Protein AF-A0A3B4ALV2-F1 (afdb_monomer_lite)

Radius of gyration: 23.68 Å; chains: 1; bounding box: 59×62×66 Å

Structure (mmCIF, N/CA/C/O backbone):
data_AF-A0A3B4ALV2-F1
#
_entry.id   AF-A0A3B4ALV2-F1
#
loop_
_atom_site.group_PDB
_atom_site.id
_atom_site.type_symbol
_atom_site.label_atom_id
_atom_site.label_alt_id
_atom_site.label_comp_id
_atom_site.label_asym_id
_atom_site.label_entity_id
_atom_site.label_seq_id
_atom_site.pdbx_PDB_ins_code
_atom_site.Cartn_x
_atom_site.Cartn_y
_atom_site.Cartn_z
_atom_site.occupancy
_atom_site.B_iso_or_equiv
_atom_site.auth_seq_id
_atom_site.auth_comp_id
_atom_site.auth_asym_id
_atom_site.auth_atom_id
_atom_site.pdbx_PDB_model_num
ATOM 1 N N . MET A 1 1 ? 17.598 -20.527 -0.398 1.00 60.03 1 MET A N 1
ATOM 2 C CA . MET A 1 1 ? 16.319 -20.292 -1.104 1.00 60.03 1 MET A CA 1
ATOM 3 C C . MET A 1 1 ? 16.642 -19.578 -2.395 1.00 60.03 1 MET A C 1
ATOM 5 O O . MET A 1 1 ? 17.518 -18.726 -2.373 1.00 60.03 1 MET A O 1
ATOM 9 N N . THR A 1 2 ? 15.985 -19.946 -3.487 1.00 81.38 2 THR A N 1
ATOM 10 C CA . THR A 1 2 ? 16.189 -19.330 -4.802 1.00 81.38 2 THR A CA 1
ATOM 11 C C . THR A 1 2 ? 15.468 -17.985 -4.862 1.00 81.38 2 THR A C 1
ATOM 13 O O . THR A 1 2 ? 14.337 -17.891 -4.386 1.00 81.38 2 THR A O 1
ATOM 16 N N . THR A 1 3 ? 16.108 -16.965 -5.434 1.00 86.44 3 THR A N 1
ATOM 17 C CA . THR A 1 3 ? 15.453 -15.696 -5.777 1.00 86.44 3 THR A CA 1
ATOM 18 C C . THR A 1 3 ? 14.331 -15.952 -6.778 1.00 86.44 3 THR A C 1
ATOM 20 O O . THR A 1 3 ? 14.523 -16.681 -7.749 1.00 86.44 3 THR A O 1
ATOM 23 N N . ILE A 1 4 ? 13.155 -15.374 -6.539 1.00 89.12 4 ILE A N 1
ATOM 24 C CA . ILE A 1 4 ? 11.989 -15.512 -7.420 1.00 89.12 4 ILE A CA 1
ATOM 25 C C . ILE A 1 4 ? 11.658 -14.140 -7.993 1.00 89.12 4 ILE A C 1
ATOM 27 O O . ILE A 1 4 ? 11.471 -13.195 -7.231 1.00 89.12 4 ILE A O 1
ATOM 31 N N . LEU A 1 5 ? 11.541 -14.064 -9.317 1.00 87.25 5 LEU A N 1
ATOM 32 C CA . LEU A 1 5 ? 11.056 -12.900 -10.053 1.00 87.25 5 LEU A CA 1
ATOM 33 C C . LEU A 1 5 ? 9.665 -13.211 -10.618 1.00 87.25 5 LEU A C 1
ATOM 35 O O . LEU A 1 5 ? 9.468 -14.228 -11.281 1.00 87.25 5 LEU A O 1
ATOM 39 N N . GLY A 1 6 ? 8.706 -12.331 -10.356 1.00 86.88 6 GLY A N 1
ATOM 40 C CA . GLY A 1 6 ? 7.406 -12.313 -11.016 1.00 86.88 6 GLY A CA 1
ATOM 41 C C . GLY A 1 6 ? 7.229 -11.011 -11.782 1.00 86.88 6 GLY A C 1
ATOM 42 O O . GLY A 1 6 ? 7.590 -9.960 -11.268 1.00 86.88 6 GLY A O 1
ATOM 43 N N . ILE A 1 7 ? 6.657 -11.081 -12.983 1.00 86.25 7 ILE A N 1
ATOM 44 C CA . ILE A 1 7 ? 6.365 -9.915 -13.826 1.00 86.25 7 ILE A CA 1
ATOM 45 C C . ILE A 1 7 ? 4.869 -9.904 -14.144 1.00 86.25 7 ILE A C 1
ATOM 47 O O . ILE A 1 7 ? 4.287 -10.948 -14.458 1.00 86.25 7 ILE A O 1
ATOM 51 N N . SER A 1 8 ? 4.252 -8.731 -14.064 1.00 85.69 8 SER A N 1
ATOM 52 C CA . SER A 1 8 ? 2.851 -8.502 -14.399 1.00 85.69 8 SER A CA 1
ATOM 53 C C . SER A 1 8 ? 2.741 -7.290 -15.314 1.00 85.69 8 SER A C 1
ATOM 55 O O . SER A 1 8 ? 3.224 -6.215 -14.975 1.00 85.69 8 SER A O 1
ATOM 57 N N . MET A 1 9 ? 2.067 -7.447 -16.452 1.00 86.56 9 MET A N 1
ATOM 58 C CA . MET A 1 9 ? 1.628 -6.307 -17.260 1.00 86.56 9 MET A CA 1
ATOM 59 C C . MET A 1 9 ? 0.177 -6.004 -16.903 1.00 86.56 9 MET A C 1
ATOM 61 O O . MET A 1 9 ? -0.673 -6.899 -16.982 1.00 86.56 9 MET A O 1
ATOM 65 N N . ILE A 1 10 ? -0.102 -4.764 -16.510 1.00 87.00 10 ILE A N 1
ATOM 66 C CA . ILE A 1 10 ? -1.405 -4.349 -15.988 1.00 87.00 10 ILE A CA 1
ATOM 67 C C . ILE A 1 10 ? -1.977 -3.232 -16.862 1.00 87.00 10 ILE A C 1
ATOM 69 O O . ILE A 1 10 ? -1.258 -2.372 -17.373 1.00 87.00 10 ILE A O 1
ATOM 73 N N . SER A 1 11 ? -3.291 -3.287 -17.070 1.00 87.31 11 SER A N 1
ATOM 74 C CA . SER A 1 11 ? -4.059 -2.322 -17.852 1.00 87.31 11 SER A CA 1
ATOM 75 C C . SER A 1 11 ? -5.506 -2.239 -17.356 1.00 87.31 11 SER A C 1
ATOM 77 O O . SER A 1 11 ? -5.962 -3.054 -16.543 1.00 87.31 11 SER A O 1
ATOM 79 N N . ALA A 1 12 ? -6.268 -1.299 -17.913 1.00 84.19 12 ALA A N 1
ATOM 80 C CA . ALA A 1 12 ? -7.716 -1.251 -17.729 1.00 84.19 12 ALA A CA 1
ATOM 81 C C . ALA A 1 12 ? -8.457 -2.428 -18.396 1.00 84.19 12 ALA A C 1
ATOM 83 O O . ALA A 1 12 ? -9.629 -2.623 -18.133 1.00 84.19 12 ALA A O 1
ATOM 84 N N . GLU A 1 13 ? -7.830 -3.233 -19.249 1.00 84.81 13 GLU A N 1
ATOM 85 C CA . GLU A 1 13 ? -8.494 -4.385 -19.888 1.00 84.81 13 GLU A CA 1
ATOM 86 C C . GLU A 1 13 ? -8.270 -5.691 -19.113 1.00 84.81 13 GLU A C 1
ATOM 88 O O . GLU A 1 13 ? -8.885 -6.716 -19.404 1.00 84.81 13 GLU A O 1
ATOM 93 N N . GLY A 1 14 ? -7.391 -5.657 -18.111 1.00 82.75 14 GLY A N 1
ATOM 94 C CA . GLY A 1 14 ? -7.009 -6.807 -17.305 1.00 82.75 14 GLY A CA 1
ATOM 95 C C . GLY A 1 14 ? -5.523 -6.799 -16.966 1.00 82.75 14 GLY A C 1
ATOM 96 O O . GLY A 1 14 ? -4.807 -5.818 -17.193 1.00 82.75 14 GLY A O 1
ATOM 97 N N . TYR A 1 15 ? -5.053 -7.931 -16.451 1.00 80.69 15 TYR A N 1
ATOM 98 C CA . TYR A 1 15 ? -3.641 -8.184 -16.178 1.00 80.69 15 TYR A CA 1
ATOM 99 C C . TYR A 1 15 ? -3.181 -9.477 -16.868 1.00 80.69 15 TYR A C 1
ATOM 101 O O . TYR A 1 15 ? -3.971 -10.404 -17.066 1.00 80.69 15 TYR A O 1
ATOM 109 N N . LYS A 1 16 ? -1.896 -9.558 -17.227 1.00 76.12 16 LYS A N 1
ATOM 110 C CA . LYS A 1 16 ? -1.243 -10.787 -17.717 1.00 76.12 16 LYS A CA 1
ATOM 111 C C . LYS A 1 16 ? -0.119 -11.174 -16.751 1.00 76.12 16 LYS A C 1
ATOM 113 O O . LYS A 1 16 ? 0.727 -10.339 -16.443 1.00 76.12 16 LYS A O 1
ATOM 118 N N . SER A 1 17 ? -0.136 -12.417 -16.247 1.00 69.31 17 SER A N 1
ATOM 119 C CA . SER A 1 17 ? 0.627 -12.840 -15.055 1.00 69.31 17 SER A CA 1
ATOM 120 C C . SER A 1 17 ? 1.815 -13.798 -15.281 1.00 69.31 17 SER A C 1
ATOM 122 O O . SER A 1 17 ? 1.680 -14.834 -15.930 1.00 69.31 17 SER A O 1
ATOM 124 N N . ARG A 1 18 ? 2.921 -13.457 -14.599 1.00 62.34 18 ARG A N 1
ATOM 125 C CA . ARG A 1 18 ? 3.894 -14.186 -13.741 1.00 62.34 18 ARG A CA 1
ATOM 126 C C . ARG A 1 18 ? 4.878 -15.268 -14.196 1.00 62.34 18 ARG A C 1
ATOM 128 O O . ARG A 1 18 ? 5.861 -15.391 -13.471 1.00 62.34 18 ARG A O 1
ATOM 135 N N . HIS A 1 19 ? 4.755 -15.996 -15.307 1.00 53.41 19 HIS A N 1
ATOM 136 C CA . HIS A 1 19 ? 5.773 -17.042 -15.607 1.00 53.41 19 HIS A CA 1
ATOM 137 C C . HIS A 1 19 ? 6.300 -17.109 -17.041 1.00 53.41 19 HIS A C 1
ATOM 139 O O . HIS A 1 19 ? 7.226 -17.867 -17.311 1.00 53.41 19 HIS A O 1
ATOM 145 N N . SER A 1 20 ? 5.762 -16.304 -17.948 1.00 54.09 20 SER A N 1
ATOM 146 C CA . SER A 1 20 ? 6.220 -16.273 -19.334 1.00 54.09 20 SER A CA 1
ATOM 147 C C . SER A 1 20 ? 5.908 -14.907 -19.925 1.00 54.09 20 SER A C 1
ATOM 149 O O . SER A 1 20 ? 4.845 -14.691 -20.518 1.00 54.09 20 SER A O 1
ATOM 151 N N . GLN A 1 21 ? 6.826 -13.962 -19.739 1.00 64.25 21 GLN A N 1
ATOM 152 C CA . GLN A 1 21 ? 6.980 -12.978 -20.798 1.00 64.25 21 GLN A CA 1
ATOM 153 C C . GLN A 1 21 ? 7.534 -13.722 -22.025 1.00 64.25 21 GLN A C 1
ATOM 155 O O . GLN A 1 21 ? 8.310 -14.667 -21.845 1.00 64.25 21 GLN A O 1
ATOM 160 N N . PRO A 1 22 ? 7.119 -13.365 -23.250 1.00 69.31 22 PRO A N 1
ATOM 161 C CA . PRO A 1 22 ? 7.862 -13.751 -24.439 1.00 69.31 22 PRO A CA 1
ATOM 162 C C . PRO A 1 22 ? 9.337 -13.396 -24.255 1.00 69.31 22 PRO A C 1
ATOM 164 O O . PRO A 1 22 ? 9.671 -12.522 -23.457 1.00 69.31 22 PRO A O 1
ATOM 167 N N . GLU A 1 23 ? 10.213 -14.049 -25.003 1.00 70.44 23 GLU A N 1
ATOM 168 C CA . GLU A 1 23 ? 11.659 -13.836 -24.900 1.00 70.44 23 GLU A CA 1
ATOM 169 C C . GLU A 1 23 ? 12.051 -12.349 -25.033 1.00 70.44 23 GLU A C 1
ATOM 171 O O . GLU A 1 23 ? 12.892 -11.870 -24.283 1.00 70.44 23 GLU A O 1
ATOM 176 N N . CYS A 1 24 ? 11.331 -11.595 -25.875 1.00 72.56 24 CYS A N 1
ATOM 177 C CA . CYS A 1 24 ? 11.499 -10.149 -26.080 1.00 72.56 24 CYS A CA 1
ATOM 178 C C . CYS A 1 24 ? 10.473 -9.277 -25.321 1.00 72.56 24 CYS A C 1
ATOM 180 O O . CYS A 1 24 ? 10.315 -8.094 -25.612 1.00 72.56 24 CYS A O 1
ATOM 182 N N . GLY A 1 25 ? 9.737 -9.848 -24.365 1.00 77.56 25 GLY A N 1
ATOM 183 C CA . GLY A 1 25 ? 8.752 -9.126 -23.559 1.00 77.56 25 GLY A CA 1
ATOM 184 C C . GLY A 1 25 ? 7.452 -8.767 -24.291 1.00 77.56 25 GLY A C 1
ATOM 185 O O . GLY A 1 25 ? 7.055 -9.400 -25.268 1.00 77.56 25 GLY A O 1
ATOM 186 N N . TYR A 1 26 ? 6.746 -7.767 -23.759 1.00 76.62 26 TYR A N 1
ATOM 187 C CA . TYR A 1 26 ? 5.556 -7.164 -24.364 1.00 76.62 26 TYR A CA 1
ATOM 188 C C . TYR A 1 26 ? 5.823 -5.685 -24.643 1.00 76.62 26 TYR A C 1
ATOM 190 O O . TYR A 1 26 ? 6.511 -5.027 -23.862 1.00 76.62 26 TYR A O 1
ATOM 198 N N . ALA A 1 27 ? 5.212 -5.146 -25.699 1.00 78.50 27 ALA A N 1
ATOM 199 C CA . ALA A 1 27 ? 5.231 -3.712 -25.956 1.00 78.50 27 ALA A CA 1
ATOM 200 C C . ALA A 1 27 ? 4.591 -2.942 -24.784 1.00 78.50 27 ALA A C 1
ATOM 202 O O . ALA A 1 27 ? 3.456 -3.220 -24.374 1.00 78.50 27 ALA A O 1
ATOM 203 N N . VAL A 1 28 ? 5.331 -1.970 -24.244 1.00 73.94 28 VAL A N 1
ATOM 204 C CA . VAL A 1 28 ? 4.854 -1.082 -23.179 1.00 73.94 28 VAL A CA 1
ATOM 205 C C . VAL A 1 28 ? 4.160 0.118 -23.821 1.00 73.94 28 VAL A C 1
ATOM 207 O O . VAL A 1 28 ? 4.795 1.087 -24.227 1.00 73.94 28 VAL A O 1
ATOM 210 N N . GLU A 1 29 ? 2.837 0.035 -23.929 1.00 79.00 29 GLU A N 1
ATOM 211 C CA . GLU A 1 29 ? 1.985 1.128 -24.405 1.00 79.00 29 GLU A CA 1
ATOM 212 C C . GLU A 1 29 ? 1.728 2.165 -23.290 1.00 79.00 29 GLU A C 1
ATOM 214 O O . GLU A 1 29 ? 1.704 1.794 -22.116 1.00 79.00 29 GLU A O 1
ATOM 219 N N . PRO A 1 30 ? 1.436 3.443 -23.611 1.00 77.31 30 PRO A N 1
ATOM 220 C CA . PRO A 1 30 ? 1.182 4.485 -22.603 1.00 77.31 30 PRO A CA 1
ATOM 221 C C . PRO A 1 30 ? 0.037 4.190 -21.620 1.00 77.31 30 PRO A C 1
ATOM 223 O O . PRO A 1 30 ? -0.014 4.770 -20.539 1.00 77.31 30 PRO A O 1
ATOM 226 N N . SER A 1 31 ? -0.905 3.324 -21.999 1.00 75.75 31 SER A N 1
ATOM 227 C CA . SER A 1 31 ? -2.053 2.902 -21.185 1.00 75.75 31 SER A CA 1
ATOM 228 C C . SER A 1 31 ? -1.753 1.707 -20.268 1.00 75.75 31 SER A C 1
ATOM 230 O O . SER A 1 31 ? -2.647 1.240 -19.557 1.00 75.75 31 SER A O 1
ATOM 232 N N . ARG A 1 32 ? -0.522 1.184 -20.300 1.00 80.25 32 ARG A N 1
ATOM 233 C CA . ARG A 1 32 ? -0.092 -0.011 -19.573 1.00 80.25 32 ARG A CA 1
ATOM 234 C C . ARG A 1 32 ? 1.130 0.295 -18.722 1.00 80.25 32 ARG A C 1
ATOM 236 O O . ARG A 1 32 ? 1.935 1.162 -19.046 1.00 80.25 32 ARG A O 1
ATOM 243 N N . TRP A 1 33 ? 1.303 -0.470 -17.654 1.00 85.25 33 TRP A N 1
ATOM 244 C CA . TRP A 1 33 ? 2.558 -0.487 -16.911 1.00 85.25 33 TRP A CA 1
ATOM 245 C C . TRP A 1 33 ? 2.961 -1.919 -16.574 1.00 85.25 33 TRP A C 1
ATOM 247 O O . TRP A 1 33 ? 2.152 -2.852 -16.631 1.00 85.25 33 TRP A O 1
ATOM 257 N N . THR A 1 34 ? 4.245 -2.080 -16.270 1.00 86.38 34 THR A N 1
ATOM 258 C CA . THR A 1 34 ? 4.836 -3.361 -15.892 1.00 86.38 34 THR A CA 1
ATOM 259 C C . THR A 1 34 ? 5.262 -3.293 -14.436 1.00 86.38 34 THR A C 1
ATOM 261 O O . THR A 1 34 ? 6.022 -2.406 -14.058 1.00 86.38 34 THR A O 1
ATOM 264 N N . GLU A 1 35 ? 4.798 -4.246 -13.636 1.00 88.00 35 GLU A N 1
ATOM 265 C CA . GLU A 1 35 ? 5.233 -4.446 -12.256 1.00 88.00 35 GLU A CA 1
ATOM 266 C C . GLU A 1 35 ? 6.095 -5.701 -12.168 1.00 88.00 35 GLU A C 1
ATOM 268 O O . GLU A 1 35 ? 5.758 -6.748 -12.728 1.00 88.00 35 GLU A O 1
ATOM 273 N N . TYR A 1 36 ? 7.204 -5.605 -11.440 1.00 88.00 36 TYR A N 1
ATOM 274 C CA . TYR A 1 36 ? 8.065 -6.734 -11.115 1.00 88.00 36 TYR A CA 1
ATOM 275 C C . TYR A 1 36 ? 8.165 -6.893 -9.603 1.00 88.00 36 TYR A C 1
ATOM 277 O O . TYR A 1 36 ? 8.355 -5.938 -8.856 1.00 88.00 36 TYR A O 1
ATOM 285 N N . SER A 1 37 ? 8.049 -8.137 -9.156 1.00 89.88 37 SER A N 1
ATOM 286 C CA . SER A 1 37 ? 8.131 -8.521 -7.755 1.00 89.88 37 SER A CA 1
ATOM 287 C C . SER A 1 37 ? 9.285 -9.495 -7.587 1.00 89.88 37 SER A C 1
ATOM 289 O O . SER A 1 37 ? 9.310 -10.549 -8.228 1.00 89.88 37 SER A O 1
ATOM 291 N N . ILE A 1 38 ? 10.249 -9.130 -6.745 1.00 91.38 38 ILE A N 1
ATOM 292 C CA . ILE A 1 38 ? 11.435 -9.936 -6.470 1.00 91.38 38 ILE A CA 1
ATOM 293 C C . ILE A 1 38 ? 11.404 -10.356 -5.006 1.00 91.38 38 ILE A C 1
ATOM 295 O O . ILE A 1 38 ? 11.409 -9.521 -4.103 1.00 91.38 38 ILE A O 1
ATOM 299 N N . HIS A 1 39 ? 11.409 -11.665 -4.769 1.00 91.19 39 HIS A N 1
ATOM 300 C CA . HIS A 1 39 ? 11.586 -12.240 -3.441 1.00 91.19 39 HIS A CA 1
ATOM 301 C C . HIS A 1 39 ? 12.989 -12.828 -3.349 1.00 91.19 39 HIS A C 1
ATOM 303 O O . HIS A 1 39 ? 13.307 -13.794 -4.042 1.00 91.19 39 HIS A O 1
ATOM 309 N N . THR A 1 40 ? 13.825 -12.252 -2.489 1.00 90.75 40 THR A N 1
ATOM 310 C CA . THR A 1 40 ? 15.208 -12.689 -2.270 1.00 90.75 40 THR A CA 1
ATOM 311 C C . THR A 1 40 ? 15.544 -12.688 -0.780 1.00 90.75 40 THR A C 1
ATOM 313 O O . THR A 1 40 ? 15.019 -11.880 -0.015 1.00 90.75 40 THR A O 1
ATOM 316 N N . MET A 1 41 ? 16.417 -13.612 -0.376 1.00 89.75 41 MET A N 1
ATOM 317 C CA . MET A 1 41 ? 17.044 -13.623 0.954 1.00 89.75 41 MET A CA 1
ATOM 318 C C . MET A 1 41 ? 18.393 -12.893 0.966 1.00 89.75 41 MET A C 1
ATOM 320 O O . MET A 1 41 ? 18.957 -12.693 2.036 1.00 89.75 41 MET A O 1
ATOM 324 N N . ASP A 1 42 ? 18.891 -12.512 -0.210 1.00 88.94 42 ASP A N 1
ATOM 325 C CA . ASP A 1 42 ? 20.143 -11.792 -0.423 1.00 88.94 42 ASP A CA 1
ATOM 326 C C . ASP A 1 42 ? 19.847 -10.527 -1.251 1.00 88.94 42 ASP A C 1
ATOM 328 O O . ASP A 1 42 ? 20.047 -10.508 -2.468 1.00 88.94 42 ASP A O 1
ATOM 332 N N . PRO A 1 43 ? 19.217 -9.504 -0.640 1.00 87.06 43 PRO A N 1
ATOM 333 C CA . PRO A 1 43 ? 18.877 -8.269 -1.342 1.00 87.06 43 PRO A CA 1
ATOM 334 C C . PRO A 1 43 ? 20.116 -7.448 -1.711 1.00 87.06 43 PRO A C 1
ATOM 336 O O . PRO A 1 43 ? 20.051 -6.659 -2.648 1.00 87.06 43 PRO A O 1
ATOM 339 N N . ASP A 1 44 ? 21.237 -7.641 -1.012 1.00 85.31 44 ASP A N 1
ATOM 340 C CA . ASP A 1 44 ? 22.475 -6.887 -1.223 1.00 85.31 44 ASP A CA 1
ATOM 341 C C . ASP A 1 44 ? 23.193 -7.314 -2.511 1.00 85.31 44 ASP A C 1
ATOM 343 O O . ASP A 1 44 ? 23.914 -6.520 -3.105 1.00 85.31 44 ASP A O 1
ATOM 347 N N . ASN A 1 45 ? 22.920 -8.524 -3.002 1.00 87.00 45 ASN A N 1
ATOM 348 C CA . ASN A 1 45 ? 23.487 -9.088 -4.225 1.00 87.00 45 ASN A CA 1
ATOM 349 C C . ASN A 1 45 ? 22.443 -9.221 -5.351 1.00 87.00 45 ASN A C 1
ATOM 351 O O . ASN A 1 45 ? 22.383 -10.231 -6.055 1.00 87.00 45 ASN A O 1
ATOM 355 N N . LEU A 1 46 ? 21.554 -8.233 -5.482 1.00 89.94 46 LEU A N 1
ATOM 356 C CA . LEU A 1 46 ? 20.519 -8.224 -6.512 1.00 89.94 46 LEU A CA 1
ATOM 357 C C . LEU A 1 46 ? 20.889 -7.261 -7.646 1.00 89.94 46 LEU A C 1
ATOM 359 O O . LEU A 1 46 ? 21.076 -6.063 -7.433 1.00 89.94 46 LEU A O 1
ATOM 363 N N . GLU A 1 47 ? 20.905 -7.798 -8.861 1.00 91.56 47 GLU A N 1
ATOM 364 C CA . GLU A 1 47 ? 20.972 -7.050 -10.111 1.00 91.56 47 GLU A CA 1
ATOM 365 C C . GLU A 1 47 ? 19.695 -7.314 -10.917 1.00 91.56 47 GLU A C 1
ATOM 367 O O . GLU A 1 47 ? 19.277 -8.463 -11.076 1.00 91.56 47 GLU A O 1
ATOM 372 N N . LEU A 1 48 ? 19.070 -6.247 -11.414 1.00 90.81 48 LEU A N 1
ATOM 373 C CA . LEU A 1 48 ? 17.954 -6.318 -12.348 1.00 90.81 48 LEU A CA 1
ATOM 374 C C . LEU A 1 48 ? 18.354 -5.661 -13.668 1.00 90.81 48 LEU A C 1
ATOM 376 O O . LEU A 1 48 ? 18.651 -4.467 -13.727 1.00 90.81 48 LEU A O 1
ATOM 380 N N . THR A 1 49 ? 18.325 -6.452 -14.732 1.00 91.50 49 THR A N 1
ATOM 381 C CA . THR A 1 49 ? 18.659 -6.020 -16.087 1.00 91.50 49 THR A CA 1
ATOM 382 C C . THR A 1 49 ? 17.378 -5.776 -16.879 1.00 91.50 49 THR A C 1
ATOM 384 O O . THR A 1 49 ? 16.489 -6.625 -16.918 1.00 91.50 49 THR A O 1
ATOM 387 N N . PHE A 1 50 ? 17.285 -4.611 -17.511 1.00 91.56 50 PHE A N 1
ATOM 388 C CA . PHE A 1 50 ? 16.224 -4.249 -18.441 1.00 91.56 50 PHE A CA 1
ATOM 389 C C . PHE A 1 50 ? 16.797 -4.246 -19.851 1.00 91.56 50 PHE A C 1
ATOM 391 O O . PHE A 1 50 ? 17.628 -3.395 -20.173 1.00 91.56 50 PHE A O 1
ATOM 398 N N . GLU A 1 51 ? 16.343 -5.176 -20.678 1.00 89.88 51 GLU A N 1
ATOM 399 C CA . GLU A 1 51 ? 16.710 -5.261 -22.089 1.00 89.88 51 GLU A CA 1
ATOM 400 C C . GLU A 1 51 ? 15.616 -4.610 -22.940 1.00 89.88 51 GLU A C 1
ATOM 402 O O . GLU A 1 51 ? 14.423 -4.818 -22.710 1.00 89.88 51 GLU A O 1
ATOM 407 N N . PHE A 1 52 ? 16.025 -3.787 -23.904 1.00 88.38 52 PHE A N 1
ATOM 408 C CA . PHE A 1 52 ? 15.122 -3.033 -24.768 1.00 88.38 52 PHE A CA 1
ATOM 409 C C . PHE A 1 52 ? 15.215 -3.550 -26.198 1.00 88.38 52 PHE A C 1
ATOM 411 O O . PHE A 1 52 ? 16.315 -3.695 -26.738 1.00 88.38 52 PHE A O 1
ATOM 418 N N . PHE A 1 53 ? 14.053 -3.769 -26.808 1.00 85.50 53 PHE A N 1
ATOM 419 C CA . PHE A 1 53 ? 13.902 -4.288 -28.163 1.00 85.50 53 PHE A CA 1
ATOM 420 C C . PHE A 1 53 ? 13.057 -3.324 -29.009 1.00 85.50 53 PHE A C 1
ATOM 422 O O . PHE A 1 53 ? 12.161 -2.659 -28.483 1.00 85.50 53 PHE A O 1
ATOM 429 N N . GLU A 1 54 ? 13.342 -3.237 -30.306 1.00 80.12 54 GLU A N 1
ATOM 430 C CA . GLU A 1 54 ? 12.476 -2.589 -31.292 1.00 80.12 54 GLU A CA 1
ATOM 431 C C . GLU A 1 54 ? 11.205 -3.419 -31.527 1.00 80.12 54 GLU A C 1
ATOM 433 O O . GLU A 1 54 ? 11.231 -4.647 -31.501 1.00 80.12 54 GLU A O 1
ATOM 438 N N . GLU A 1 55 ? 10.075 -2.738 -31.735 1.00 68.81 55 GLU A N 1
ATOM 439 C CA . GLU A 1 55 ? 8.760 -3.372 -31.908 1.00 68.81 55 GLU A CA 1
ATOM 440 C C . GLU A 1 55 ? 8.657 -4.162 -33.225 1.00 68.81 55 GLU A C 1
ATOM 442 O O . GLU A 1 55 ? 8.003 -5.206 -33.273 1.00 68.81 55 GLU A O 1
ATOM 447 N N . ASP A 1 56 ? 9.344 -3.706 -34.278 1.00 68.38 56 ASP A N 1
ATOM 448 C CA . ASP A 1 56 ? 9.458 -4.433 -35.543 1.00 68.38 56 ASP A CA 1
ATOM 449 C C . ASP A 1 56 ? 10.572 -5.487 -35.454 1.00 68.38 56 ASP A C 1
ATOM 451 O O . ASP A 1 56 ? 11.691 -5.316 -35.932 1.00 68.38 56 ASP A O 1
ATOM 455 N N . LEU A 1 57 ? 10.249 -6.609 -34.807 1.00 64.06 57 LEU A N 1
ATOM 456 C CA . LEU A 1 57 ? 11.130 -7.777 -34.669 1.00 64.06 57 LEU A CA 1
ATOM 457 C C . LEU A 1 57 ? 11.363 -8.521 -36.006 1.00 64.06 57 LEU A C 1
ATOM 459 O O . LEU A 1 57 ? 11.958 -9.601 -36.009 1.00 64.06 57 LEU A O 1
ATOM 463 N N . GLY A 1 58 ? 10.852 -7.997 -37.130 1.00 56.34 58 GLY A N 1
ATOM 464 C CA . GLY A 1 58 ? 10.921 -8.613 -38.455 1.00 56.34 58 GLY A CA 1
ATOM 465 C C . GLY A 1 58 ? 12.333 -8.697 -39.036 1.00 56.34 58 GLY A C 1
ATOM 466 O O . GLY A 1 58 ? 12.597 -9.586 -39.847 1.00 56.34 58 GLY A O 1
ATOM 467 N N . GLU A 1 59 ? 13.260 -7.845 -38.585 1.00 54.41 59 GLU A N 1
ATOM 468 C CA . GLU A 1 59 ? 14.664 -7.877 -38.996 1.00 54.41 59 GLU A CA 1
ATOM 469 C C . GLU A 1 59 ? 15.624 -7.861 -37.797 1.00 54.41 59 GLU A C 1
ATOM 471 O O . GLU A 1 59 ? 15.378 -7.265 -36.748 1.00 54.41 59 GLU A O 1
ATOM 476 N N . HIS A 1 60 ? 16.760 -8.548 -37.943 1.00 54.00 60 HIS A N 1
ATOM 477 C CA . HIS A 1 60 ? 17.839 -8.424 -36.968 1.00 54.00 60 HIS A CA 1
ATOM 478 C C . HIS A 1 60 ? 18.493 -7.060 -37.180 1.00 54.00 60 HIS A C 1
ATOM 480 O O . HIS A 1 60 ? 19.026 -6.805 -38.260 1.00 54.00 60 HIS A O 1
ATOM 486 N N . VAL A 1 61 ? 18.496 -6.211 -36.148 1.00 56.31 61 VAL A N 1
ATOM 487 C CA . VAL A 1 61 ? 19.129 -4.880 -36.196 1.00 56.31 61 VAL A CA 1
ATOM 488 C C . VAL A 1 61 ? 20.611 -5.009 -36.576 1.00 56.31 61 VAL A C 1
ATOM 490 O O . VAL A 1 61 ? 21.156 -4.145 -37.262 1.00 56.31 61 VAL A O 1
ATOM 493 N N . VAL A 1 62 ? 21.265 -6.118 -36.192 1.00 56.03 62 VAL A N 1
ATOM 494 C CA . VAL A 1 62 ? 22.601 -6.506 -36.670 1.00 56.03 62 VAL A CA 1
ATOM 495 C C . VAL A 1 62 ? 22.701 -8.029 -36.851 1.00 56.03 62 VAL A C 1
ATOM 497 O O . VAL A 1 62 ? 22.192 -8.811 -36.050 1.00 56.03 62 VAL A O 1
ATOM 500 N N . GLN A 1 63 ? 23.420 -8.475 -37.885 1.00 53.16 63 GLN A N 1
ATOM 501 C CA . GLN A 1 63 ? 23.685 -9.892 -38.157 1.00 53.16 63 GLN A CA 1
ATOM 502 C C . GLN A 1 63 ? 24.498 -10.532 -37.006 1.00 53.16 63 GLN A C 1
ATOM 504 O O . GLN A 1 63 ? 25.639 -10.140 -36.766 1.00 53.16 63 GLN A O 1
ATOM 509 N N . GLY A 1 64 ? 23.917 -11.511 -36.297 1.00 60.09 64 GLY A N 1
ATOM 510 C CA . GLY A 1 64 ? 24.550 -12.210 -35.164 1.00 60.09 64 GLY A CA 1
ATOM 511 C C . GLY A 1 64 ? 23.897 -11.996 -33.792 1.00 60.09 64 GLY A C 1
ATOM 512 O O . GLY A 1 64 ? 24.434 -12.478 -32.797 1.00 60.09 64 GLY A O 1
ATOM 513 N N . ASP A 1 65 ? 22.764 -11.293 -33.719 1.00 59.75 65 ASP A N 1
ATOM 514 C CA . ASP A 1 65 ? 21.964 -11.246 -32.492 1.00 59.75 65 ASP A CA 1
ATOM 515 C C . ASP A 1 65 ? 21.364 -12.602 -32.120 1.00 59.75 65 ASP A C 1
ATOM 517 O O . ASP A 1 65 ? 20.931 -13.354 -32.991 1.00 59.75 65 ASP A O 1
ATOM 521 N N . MET A 1 66 ? 21.309 -12.890 -30.813 1.00 63.66 66 MET A N 1
ATOM 522 C CA . MET A 1 66 ? 20.517 -14.016 -30.303 1.00 63.66 66 MET A CA 1
ATOM 523 C C . MET A 1 66 ? 19.015 -13.763 -30.493 1.00 63.66 66 MET A C 1
ATOM 525 O O . MET A 1 66 ? 18.268 -14.709 -30.728 1.00 63.66 66 MET A O 1
ATOM 529 N N . HIS A 1 67 ? 18.595 -12.491 -30.431 1.00 65.94 67 HIS A N 1
ATOM 530 C CA . HIS A 1 67 ? 17.205 -12.050 -30.543 1.00 65.94 67 HIS A CA 1
ATOM 531 C C . HIS A 1 67 ? 17.090 -10.855 -31.497 1.00 65.94 67 HIS A C 1
ATOM 533 O O . HIS A 1 67 ? 17.843 -9.889 -31.342 1.00 65.94 67 HIS A O 1
ATOM 539 N N . PRO A 1 68 ? 16.158 -10.869 -32.464 1.00 68.06 68 PRO A N 1
ATOM 540 C CA . PRO A 1 68 ? 15.943 -9.728 -33.349 1.00 68.06 68 PRO A CA 1
ATOM 541 C C . PRO A 1 68 ? 15.527 -8.483 -32.547 1.00 68.06 68 PRO A C 1
ATOM 543 O O . PRO A 1 68 ? 14.931 -8.589 -31.477 1.00 68.06 68 PRO A O 1
ATOM 546 N N . GLY A 1 69 ? 15.855 -7.292 -33.051 1.00 77.94 69 GLY A N 1
ATOM 547 C CA . GLY A 1 69 ? 15.403 -6.035 -32.446 1.00 77.94 69 GLY A CA 1
ATOM 548 C C . GLY A 1 69 ? 16.182 -5.516 -31.229 1.00 77.94 69 GLY A C 1
ATOM 549 O O . GLY A 1 69 ? 15.839 -4.440 -30.757 1.00 77.94 69 GLY A O 1
ATOM 550 N N . TYR A 1 70 ? 17.194 -6.203 -30.681 1.00 84.94 70 TYR A N 1
ATOM 551 C CA . TYR A 1 70 ? 17.865 -5.744 -29.447 1.00 84.94 70 TYR A CA 1
ATOM 552 C C . TYR A 1 70 ? 18.613 -4.404 -29.616 1.00 84.94 70 TYR A C 1
ATOM 554 O O . TYR A 1 70 ? 19.548 -4.277 -30.412 1.00 84.94 70 TYR A O 1
ATOM 562 N N . VAL A 1 71 ? 18.241 -3.412 -28.801 1.00 86.88 71 VAL A N 1
ATOM 563 C CA . VAL A 1 71 ? 18.707 -2.017 -28.911 1.00 86.88 71 VAL A CA 1
ATOM 564 C C . VAL A 1 71 ? 19.749 -1.670 -27.846 1.00 86.88 71 VAL A C 1
ATOM 566 O O . VAL A 1 71 ? 20.742 -0.978 -28.109 1.00 86.88 71 VAL A O 1
ATOM 569 N N . GLY A 1 72 ? 19.533 -2.129 -26.615 1.00 90.06 72 GLY A N 1
ATOM 570 C CA . GLY A 1 72 ? 20.368 -1.750 -25.485 1.00 90.06 72 GLY A CA 1
ATOM 571 C C . GLY A 1 72 ? 19.834 -2.232 -24.147 1.00 90.06 72 GLY A C 1
ATOM 572 O O . GLY A 1 72 ? 18.793 -2.879 -24.068 1.00 90.06 72 GLY A O 1
ATOM 573 N N . THR A 1 73 ? 20.563 -1.883 -23.090 1.00 93.12 73 THR A N 1
ATOM 574 C CA . THR A 1 73 ? 20.298 -2.372 -21.733 1.00 93.12 73 THR A CA 1
ATOM 575 C C . THR A 1 73 ? 20.407 -1.265 -20.693 1.00 93.12 73 THR A C 1
ATOM 577 O O . THR A 1 73 ? 21.249 -0.372 -20.802 1.00 93.12 73 THR A O 1
ATOM 580 N N . ALA A 1 74 ? 19.584 -1.348 -19.651 1.00 94.75 74 ALA A N 1
ATOM 581 C CA . ALA A 1 74 ? 19.767 -0.626 -18.398 1.00 94.75 74 ALA A CA 1
ATOM 582 C C . ALA A 1 74 ? 19.922 -1.625 -17.242 1.00 94.75 74 ALA A C 1
ATOM 584 O O . ALA A 1 74 ? 19.255 -2.654 -17.215 1.00 94.75 74 ALA A O 1
ATOM 585 N N . CYS A 1 75 ? 20.788 -1.323 -16.279 1.00 94.31 75 CYS A N 1
ATOM 586 C CA . CYS A 1 75 ? 21.054 -2.192 -15.134 1.00 94.31 75 CYS A CA 1
ATOM 587 C C . CYS A 1 75 ? 20.733 -1.451 -13.831 1.00 94.31 75 CYS A C 1
ATOM 589 O O . CYS A 1 75 ? 21.191 -0.325 -13.619 1.00 94.31 75 CYS A O 1
ATOM 591 N N . LEU A 1 76 ? 19.924 -2.077 -12.978 1.00 92.50 76 LEU A N 1
ATOM 592 C CA . LEU A 1 76 ? 19.595 -1.629 -11.632 1.00 92.50 76 LEU A CA 1
ATOM 593 C C . LEU A 1 76 ? 20.290 -2.539 -10.621 1.00 92.50 76 LEU A C 1
ATOM 595 O O . LEU A 1 76 ? 19.924 -3.701 -10.464 1.00 92.50 76 LEU A O 1
ATOM 599 N N . LEU A 1 77 ? 21.252 -1.980 -9.897 1.00 91.62 77 LEU A N 1
ATOM 600 C CA . LEU A 1 77 ? 21.895 -2.640 -8.765 1.00 91.62 77 LEU A CA 1
ATOM 601 C C . LEU A 1 77 ? 21.155 -2.315 -7.471 1.00 91.62 77 LEU A C 1
ATOM 603 O O . LEU A 1 77 ? 20.713 -1.183 -7.266 1.00 91.62 77 LEU A O 1
ATOM 607 N N . SER A 1 78 ? 21.071 -3.284 -6.566 1.00 88.06 78 SER A N 1
ATOM 608 C CA . SER A 1 78 ? 20.445 -3.101 -5.255 1.00 88.06 78 SER A CA 1
ATOM 609 C C . SER A 1 78 ? 21.070 -1.994 -4.412 1.00 88.06 78 SER A C 1
ATOM 611 O O . SER A 1 78 ? 20.366 -1.322 -3.652 1.00 88.06 78 SER A O 1
ATOM 613 N N . SER A 1 79 ? 22.370 -1.742 -4.586 1.00 86.56 79 SER A N 1
ATOM 614 C CA . SER A 1 79 ? 23.092 -0.648 -3.931 1.00 86.56 79 SER A CA 1
ATOM 615 C C . SER A 1 79 ? 22.421 0.714 -4.141 1.00 86.56 79 SER A C 1
ATOM 617 O O . SER A 1 79 ? 22.399 1.524 -3.217 1.00 86.56 79 SER A O 1
ATOM 619 N N . LEU A 1 80 ? 21.771 0.943 -5.291 1.00 84.81 80 LEU A N 1
ATOM 620 C CA . LEU A 1 80 ? 21.095 2.209 -5.607 1.00 84.81 80 LEU A CA 1
ATOM 621 C C . LEU A 1 80 ? 19.984 2.567 -4.615 1.00 84.81 80 LEU A C 1
ATOM 623 O O . LEU A 1 80 ? 19.789 3.747 -4.323 1.00 84.81 80 LEU A O 1
ATOM 627 N N . PHE A 1 81 ? 19.261 1.578 -4.085 1.00 82.75 81 PHE A N 1
ATOM 628 C CA . PHE A 1 81 ? 18.239 1.817 -3.064 1.00 82.75 81 PHE A CA 1
ATOM 629 C C . PHE A 1 81 ? 18.721 1.470 -1.651 1.00 82.75 81 PHE A C 1
ATOM 631 O O . PHE A 1 81 ? 18.336 2.164 -0.709 1.00 82.75 81 PHE A O 1
ATOM 638 N N . LEU A 1 82 ? 19.620 0.496 -1.482 1.00 80.50 82 LEU A N 1
ATOM 639 C CA . LEU A 1 82 ? 20.177 0.139 -0.172 1.00 80.50 82 LEU A CA 1
ATOM 640 C C . LEU A 1 82 ? 21.032 1.258 0.433 1.00 80.50 82 LEU A C 1
ATOM 642 O O . LEU A 1 82 ? 20.817 1.629 1.586 1.00 80.50 82 LEU A O 1
ATOM 646 N N . GLU A 1 83 ? 21.946 1.844 -0.343 1.00 82.81 83 GLU A N 1
ATOM 647 C CA . GLU A 1 83 ? 22.815 2.931 0.132 1.00 82.81 83 GLU A CA 1
ATOM 648 C C . GLU A 1 83 ? 22.031 4.222 0.373 1.00 82.81 83 GLU A C 1
ATOM 650 O O . GLU A 1 83 ? 22.357 5.003 1.266 1.00 82.81 83 GLU A O 1
ATOM 655 N N . SER A 1 84 ? 20.947 4.430 -0.383 1.00 82.25 84 SER A N 1
ATOM 656 C CA . SER A 1 84 ? 20.057 5.575 -0.187 1.00 82.25 84 SER A CA 1
ATOM 657 C C . SER A 1 84 ? 19.315 5.533 1.156 1.00 82.25 84 SER A C 1
ATOM 659 O O . SER A 1 84 ? 18.802 6.559 1.607 1.00 82.25 84 SER A O 1
ATOM 661 N N . GLY A 1 85 ? 19.204 4.345 1.767 1.00 82.81 85 GLY A N 1
ATOM 662 C CA . GLY A 1 85 ? 18.397 4.095 2.960 1.00 82.81 85 GLY A CA 1
ATOM 663 C C . GLY A 1 85 ? 16.890 4.289 2.753 1.00 82.81 85 GLY A C 1
ATOM 664 O O . GLY A 1 85 ? 16.137 4.272 3.728 1.00 82.81 85 GLY A O 1
ATOM 665 N N . LYS A 1 86 ? 16.433 4.505 1.512 1.00 86.69 86 LYS A N 1
ATOM 666 C CA . LYS A 1 86 ? 15.021 4.688 1.177 1.00 86.69 86 LYS A CA 1
ATOM 667 C C . LYS A 1 86 ? 14.392 3.361 0.788 1.00 86.69 86 LYS A C 1
ATOM 669 O O . LYS A 1 86 ? 14.944 2.594 0.009 1.00 86.69 86 LYS A O 1
ATOM 674 N N . ASP A 1 87 ? 13.180 3.149 1.282 1.00 92.00 87 ASP A N 1
ATOM 675 C CA . ASP A 1 87 ? 12.377 1.971 0.948 1.00 92.00 87 ASP A CA 1
ATOM 676 C C . ASP A 1 87 ? 11.417 2.213 -0.208 1.00 92.00 87 ASP A C 1
ATOM 678 O O . ASP A 1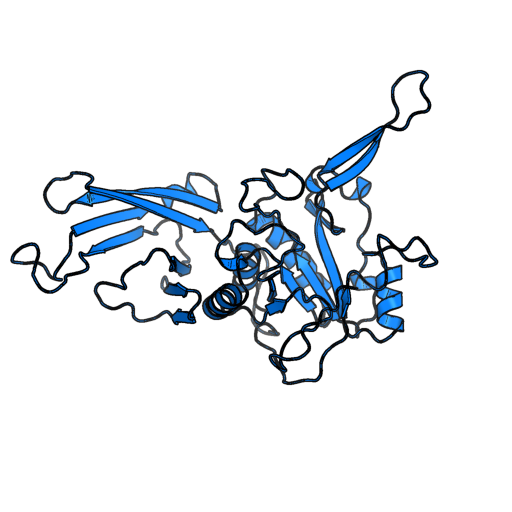 87 ? 10.818 1.270 -0.700 1.00 92.00 87 ASP A O 1
ATOM 682 N N . ILE A 1 88 ? 11.259 3.461 -0.631 1.00 91.88 88 ILE A N 1
ATOM 683 C CA . ILE A 1 88 ? 10.407 3.848 -1.746 1.00 91.88 88 ILE A CA 1
ATOM 684 C C . ILE A 1 88 ? 11.074 4.989 -2.505 1.00 91.88 88 ILE A C 1
ATOM 686 O O . ILE A 1 88 ? 11.697 5.873 -1.899 1.00 91.88 88 ILE A O 1
ATOM 690 N N . GLY A 1 89 ? 10.955 4.985 -3.826 1.00 90.62 89 GLY A N 1
ATOM 691 C CA . GLY A 1 89 ? 11.473 6.068 -4.644 1.00 90.62 89 GLY A CA 1
ATOM 692 C C . GLY A 1 89 ? 11.483 5.757 -6.128 1.00 90.62 89 GLY A C 1
ATOM 693 O O . GLY A 1 89 ? 10.945 4.751 -6.576 1.00 90.62 89 GLY A O 1
ATOM 694 N N . VAL A 1 90 ? 12.134 6.647 -6.874 1.00 92.31 90 VAL A N 1
ATOM 695 C CA . VAL A 1 90 ? 12.274 6.561 -8.328 1.00 92.31 90 VAL A CA 1
ATOM 696 C C . VAL A 1 90 ? 13.754 6.616 -8.673 1.00 92.31 90 VAL A C 1
ATOM 698 O O . VAL A 1 90 ? 14.451 7.553 -8.274 1.00 92.31 90 VAL A O 1
ATOM 701 N N . VAL A 1 91 ? 14.234 5.645 -9.441 1.00 92.38 91 VAL A N 1
ATOM 702 C CA . VAL A 1 91 ? 15.586 5.622 -10.005 1.00 92.38 91 VAL A CA 1
ATOM 703 C C . VAL A 1 91 ? 15.494 5.904 -11.501 1.00 92.38 91 VAL A C 1
ATOM 705 O O . VAL A 1 91 ? 14.604 5.410 -12.185 1.00 92.38 91 VAL A O 1
ATOM 708 N N . THR A 1 92 ? 16.395 6.731 -12.029 1.00 94.69 92 THR A N 1
ATOM 709 C CA . THR A 1 92 ? 16.518 6.958 -13.477 1.00 94.69 92 THR A CA 1
ATOM 710 C C . THR A 1 92 ? 17.809 6.318 -13.959 1.00 94.69 92 THR A C 1
ATOM 712 O O . THR A 1 92 ? 18.886 6.729 -13.532 1.00 94.69 92 THR A O 1
ATOM 715 N N . LEU A 1 93 ? 17.699 5.336 -14.848 1.00 94.81 93 LEU A N 1
ATOM 716 C CA . LEU A 1 93 ? 18.828 4.579 -15.380 1.00 94.81 93 LEU A CA 1
ATOM 717 C C . LEU A 1 93 ? 19.068 4.970 -16.843 1.00 94.81 93 LEU A C 1
ATOM 719 O O . LEU A 1 93 ? 18.101 5.099 -17.601 1.00 94.81 93 LEU A O 1
ATOM 723 N N . PRO A 1 94 ? 20.325 5.163 -17.270 1.00 95.19 94 PRO A N 1
ATOM 724 C CA . PRO A 1 94 ? 20.639 5.327 -18.681 1.00 95.19 94 PRO A CA 1
ATOM 725 C C . PRO A 1 94 ? 20.436 4.000 -19.420 1.00 95.19 94 PRO A C 1
ATOM 727 O O . PRO A 1 94 ? 20.829 2.942 -18.931 1.00 95.19 94 PRO A O 1
ATOM 730 N N . ILE A 1 95 ? 19.856 4.067 -20.616 1.00 94.62 95 ILE A N 1
ATOM 731 C CA . ILE A 1 95 ? 19.824 2.935 -21.542 1.00 94.62 95 ILE A CA 1
ATOM 732 C C . ILE A 1 95 ? 21.116 2.998 -22.347 1.00 94.62 95 ILE A C 1
ATOM 734 O O . ILE A 1 95 ? 21.329 3.934 -23.125 1.00 94.62 95 ILE A O 1
ATOM 738 N N . MET A 1 96 ? 21.993 2.028 -22.123 1.00 93.94 96 MET A N 1
ATOM 739 C CA . MET A 1 96 ? 23.275 1.918 -22.803 1.00 93.94 96 MET A CA 1
ATOM 740 C C . MET A 1 96 ? 23.060 1.252 -24.158 1.00 93.94 96 MET A C 1
ATOM 742 O O . MET A 1 96 ? 22.610 0.107 -24.228 1.00 93.94 96 MET A O 1
ATOM 746 N N . GLY A 1 97 ? 23.376 1.974 -25.235 1.00 88.94 97 GLY A N 1
ATOM 747 C CA . GLY A 1 97 ? 23.320 1.436 -26.588 1.00 88.94 97 GLY A CA 1
ATOM 748 C C . GLY A 1 97 ? 24.377 0.356 -26.803 1.00 88.94 97 GLY A C 1
ATOM 749 O O . GLY A 1 97 ? 25.490 0.439 -26.277 1.00 88.94 97 GLY A O 1
ATOM 750 N N . ARG A 1 98 ? 24.035 -0.644 -27.616 1.00 75.81 98 ARG A N 1
ATOM 751 C CA . ARG A 1 98 ? 24.839 -1.852 -27.843 1.00 75.81 98 ARG A CA 1
ATOM 752 C C . ARG A 1 98 ? 26.295 -1.603 -28.269 1.00 75.81 98 ARG A C 1
ATOM 754 O O . ARG A 1 98 ? 27.202 -2.221 -27.722 1.00 75.81 98 ARG A O 1
ATOM 761 N N . ASN A 1 99 ? 26.526 -0.724 -29.248 1.00 70.50 99 ASN A N 1
ATOM 762 C CA . ASN A 1 99 ? 27.812 -0.652 -29.965 1.00 70.50 99 ASN A CA 1
ATOM 763 C C . ASN A 1 99 ? 28.637 0.614 -29.685 1.00 70.50 99 ASN A C 1
ATOM 765 O O . ASN A 1 99 ? 29.817 0.660 -30.022 1.00 70.50 99 ASN A O 1
ATOM 769 N N . SER A 1 100 ? 28.051 1.649 -29.081 1.00 65.75 100 SER A N 1
ATOM 770 C CA . SER A 1 100 ? 28.672 2.982 -29.023 1.00 65.75 100 SER A CA 1
ATOM 771 C C . SER A 1 100 ? 29.101 3.435 -27.625 1.00 65.75 100 SER A C 1
ATOM 773 O O . SER A 1 100 ? 29.608 4.546 -27.493 1.00 65.75 100 SER A O 1
ATOM 775 N N . ARG A 1 101 ? 28.893 2.631 -26.563 1.00 69.69 101 ARG A N 1
ATOM 776 C CA . ARG A 1 101 ? 28.942 3.101 -25.152 1.00 69.69 101 ARG A CA 1
ATOM 777 C C . ARG A 1 101 ? 28.149 4.406 -24.937 1.00 69.69 101 ARG A C 1
ATOM 779 O O . ARG A 1 101 ? 28.378 5.127 -23.969 1.00 69.69 101 ARG A O 1
ATOM 786 N N . GLN A 1 102 ? 27.233 4.718 -25.849 1.00 87.00 102 GLN A N 1
ATOM 787 C CA . GLN A 1 102 ? 26.456 5.939 -25.853 1.00 87.00 102 GLN A CA 1
ATOM 788 C C . GLN A 1 102 ? 25.127 5.653 -25.175 1.00 87.00 102 GLN A C 1
ATOM 790 O O . GLN A 1 102 ? 24.478 4.641 -25.443 1.00 87.00 102 GLN A O 1
ATOM 795 N N . THR A 1 103 ? 24.709 6.570 -24.317 1.00 92.19 103 THR A N 1
ATOM 796 C CA . THR A 1 103 ? 23.360 6.561 -23.771 1.00 92.19 103 THR A CA 1
ATOM 797 C C . THR A 1 103 ? 22.373 6.911 -24.881 1.00 92.19 103 THR A C 1
ATOM 799 O O . THR A 1 103 ? 22.429 8.011 -25.428 1.00 92.19 103 THR A O 1
ATOM 802 N N . ILE A 1 104 ? 21.472 5.986 -25.207 1.00 92.38 104 ILE A N 1
ATOM 803 C CA . ILE A 1 104 ? 20.443 6.165 -26.248 1.00 92.38 104 ILE A CA 1
ATOM 804 C C . ILE A 1 104 ? 19.106 6.644 -25.674 1.00 92.38 104 ILE A C 1
ATOM 806 O O . ILE A 1 104 ? 18.227 7.092 -26.401 1.00 92.38 104 ILE A O 1
ATOM 810 N N . GLY A 1 105 ? 18.954 6.575 -24.353 1.00 92.38 105 GLY A N 1
ATOM 811 C CA . GLY A 1 105 ? 17.739 6.969 -23.660 1.00 92.38 105 GLY A CA 1
ATOM 812 C C . GLY A 1 105 ? 17.865 6.797 -22.154 1.00 92.38 105 GLY A C 1
ATOM 813 O O . GLY A 1 105 ? 18.955 6.596 -21.617 1.00 92.38 105 GLY A O 1
ATOM 814 N N . LYS A 1 106 ? 16.734 6.880 -21.459 1.00 94.00 106 LYS A N 1
ATOM 815 C CA . LYS A 1 106 ? 16.653 6.636 -20.019 1.00 94.00 106 LYS A CA 1
ATOM 816 C C . LYS A 1 106 ? 15.368 5.896 -19.681 1.00 94.00 106 LYS A C 1
ATOM 818 O O . LYS A 1 106 ? 14.332 6.183 -20.275 1.00 94.00 106 LYS A O 1
ATOM 823 N N . VAL A 1 107 ? 15.433 5.022 -18.688 1.00 92.31 107 VAL A N 1
ATOM 824 C CA . VAL A 1 107 ? 14.271 4.365 -18.085 1.00 92.31 107 VAL A CA 1
ATOM 825 C C . VAL A 1 107 ? 14.103 4.864 -16.655 1.00 92.31 107 VAL A C 1
ATOM 827 O O . VAL A 1 107 ? 15.085 5.081 -15.943 1.00 92.31 107 VAL A O 1
ATOM 830 N N . LYS A 1 108 ? 12.856 5.106 -16.249 1.00 92.50 108 LYS A N 1
ATOM 831 C CA . LYS A 1 108 ? 12.509 5.410 -14.860 1.00 92.50 108 LYS A CA 1
ATOM 832 C C . LYS A 1 108 ? 11.921 4.167 -14.212 1.00 92.50 108 LYS A C 1
ATOM 834 O O . LYS A 1 108 ? 11.099 3.493 -14.821 1.00 92.50 108 LYS A O 1
ATOM 839 N N . VAL A 1 109 ? 12.369 3.893 -12.999 1.00 91.69 109 VAL A N 1
ATOM 840 C CA . VAL A 1 109 ? 12.027 2.714 -12.213 1.00 91.69 109 VAL A CA 1
ATOM 841 C C . VAL A 1 109 ? 11.530 3.187 -10.857 1.00 91.69 109 VAL A C 1
ATOM 843 O O . VAL A 1 109 ? 12.320 3.672 -10.046 1.00 91.69 109 VAL A O 1
ATOM 846 N N . ASP A 1 110 ? 10.229 3.056 -10.626 1.00 92.38 110 ASP A N 1
ATOM 847 C CA . ASP A 1 110 ? 9.634 3.199 -9.301 1.00 92.38 110 ASP A CA 1
ATOM 848 C C . ASP A 1 110 ? 9.881 1.909 -8.504 1.00 92.38 110 ASP A C 1
ATOM 850 O O . ASP A 1 110 ? 9.697 0.808 -9.026 1.00 92.38 110 ASP A O 1
ATOM 854 N N . PHE A 1 111 ? 10.336 2.024 -7.256 1.00 92.38 111 PHE A N 1
ATOM 855 C CA . PHE A 1 111 ? 10.657 0.870 -6.415 1.00 92.38 111 PHE A CA 1
ATOM 856 C C . PHE A 1 111 ? 10.001 0.957 -5.037 1.00 92.38 111 PHE A C 1
ATOM 858 O O . PHE A 1 111 ? 9.857 2.041 -4.471 1.00 92.38 111 PHE A O 1
ATOM 865 N N . LEU A 1 112 ? 9.686 -0.216 -4.480 1.00 94.06 112 LEU A N 1
ATOM 866 C CA . LEU A 1 112 ? 9.189 -0.412 -3.121 1.00 94.06 112 LEU A CA 1
ATOM 867 C C . LEU A 1 112 ? 9.897 -1.614 -2.477 1.00 94.06 112 LEU A C 1
ATOM 869 O O . LEU A 1 112 ? 9.737 -2.754 -2.909 1.00 94.06 112 LEU A O 1
ATOM 873 N N . VAL A 1 113 ? 10.672 -1.371 -1.422 1.00 93.88 113 VAL A N 1
ATOM 874 C CA . VAL A 1 113 ? 11.413 -2.398 -0.683 1.00 93.88 113 VAL A CA 1
ATOM 875 C C . VAL A 1 113 ? 10.624 -2.823 0.551 1.00 93.88 113 VAL A C 1
ATOM 877 O O . VAL A 1 113 ? 10.496 -2.082 1.528 1.00 93.88 113 VAL A O 1
ATOM 880 N N . ILE A 1 114 ? 10.132 -4.060 0.541 1.00 94.62 114 ILE A N 1
ATOM 881 C CA . ILE A 1 114 ? 9.339 -4.635 1.631 1.00 94.62 114 ILE A CA 1
ATOM 882 C C . ILE A 1 114 ? 10.243 -5.489 2.518 1.00 94.62 114 ILE A C 1
ATOM 884 O O . ILE A 1 114 ? 10.827 -6.469 2.062 1.00 94.62 114 ILE A O 1
ATOM 888 N N . ARG A 1 115 ? 10.341 -5.145 3.806 1.00 93.06 115 ARG A N 1
ATOM 889 C CA . ARG A 1 115 ? 11.125 -5.912 4.789 1.00 93.06 115 ARG A CA 1
ATOM 890 C C . ARG A 1 115 ? 10.244 -6.808 5.658 1.00 93.06 115 ARG A C 1
ATOM 892 O O . ARG A 1 115 ? 9.106 -6.438 5.953 1.00 93.06 115 ARG A O 1
ATOM 899 N N . PRO A 1 116 ? 10.748 -7.972 6.099 1.00 92.31 116 PRO A N 1
ATOM 900 C CA . PRO A 1 116 ? 10.024 -8.816 7.039 1.00 92.31 116 PRO A CA 1
ATOM 901 C C . PRO A 1 116 ? 9.890 -8.129 8.404 1.00 92.31 116 PRO A C 1
ATOM 903 O O . PRO A 1 116 ? 10.809 -7.445 8.860 1.00 92.31 116 PRO A O 1
ATOM 906 N N . ILE A 1 117 ? 8.763 -8.364 9.080 1.00 93.56 117 ILE A N 1
ATOM 907 C CA . ILE A 1 117 ? 8.538 -7.890 10.450 1.00 93.56 117 ILE A CA 1
ATOM 908 C C . ILE A 1 117 ? 9.472 -8.661 11.391 1.00 93.56 117 ILE A C 1
ATOM 910 O O . ILE A 1 117 ? 9.408 -9.890 11.485 1.00 93.56 117 ILE A O 1
ATOM 914 N N . ARG A 1 118 ? 10.346 -7.953 12.114 1.00 90.75 118 ARG A N 1
ATOM 915 C CA . ARG A 1 118 ? 11.306 -8.588 13.031 1.00 90.75 118 ARG A CA 1
ATOM 916 C C . ARG A 1 118 ? 10.595 -9.265 14.204 1.00 90.75 118 ARG A C 1
ATOM 918 O O . ARG A 1 118 ? 9.740 -8.671 14.849 1.00 90.75 118 ARG A O 1
ATOM 925 N N . GLY A 1 119 ? 10.995 -10.499 14.511 1.00 87.75 119 GLY A N 1
ATOM 926 C CA . GLY A 1 119 ? 10.480 -11.256 15.659 1.00 87.75 119 GLY A CA 1
ATOM 927 C C . GLY A 1 119 ? 9.071 -11.831 15.478 1.00 87.75 119 GLY A C 1
ATOM 928 O O . GLY A 1 119 ? 8.573 -12.498 16.381 1.00 87.75 119 GLY A O 1
ATOM 929 N N . LEU A 1 120 ? 8.436 -11.621 14.322 1.00 85.56 120 LEU A N 1
ATOM 930 C CA . LEU A 1 120 ? 7.136 -12.195 14.002 1.00 85.56 120 LEU A CA 1
ATOM 931 C C . LEU A 1 120 ? 7.312 -13.456 13.150 1.00 85.56 120 LEU A C 1
ATOM 933 O O . LEU A 1 120 ? 7.899 -13.410 12.071 1.00 85.56 120 LEU A O 1
ATOM 937 N N . GLN A 1 121 ? 6.758 -14.580 13.606 1.00 83.12 121 GLN A N 1
ATOM 938 C CA . GLN A 1 121 ? 6.701 -15.809 12.817 1.00 83.12 121 GLN A CA 1
ATOM 939 C C . GLN A 1 121 ? 5.315 -15.985 12.197 1.00 83.12 121 GLN A C 1
ATOM 941 O O . GLN A 1 121 ? 4.312 -16.092 12.898 1.00 83.12 121 GLN A O 1
ATOM 946 N N . CYS A 1 122 ? 5.274 -16.017 10.868 1.00 82.19 122 CYS A N 1
ATOM 947 C CA . CYS A 1 122 ? 4.074 -16.286 10.085 1.00 82.19 122 CYS A CA 1
ATOM 948 C C . CYS A 1 122 ? 4.070 -17.761 9.650 1.00 82.19 122 CYS A C 1
ATOM 950 O O . CYS A 1 122 ? 4.446 -18.082 8.527 1.00 82.19 122 CYS A O 1
ATOM 952 N N . ASP A 1 123 ? 3.639 -18.663 10.532 1.00 83.88 123 ASP A N 1
ATOM 953 C CA . ASP A 1 123 ? 3.716 -20.127 10.353 1.00 83.88 123 ASP A CA 1
ATOM 954 C C . ASP A 1 123 ? 2.601 -20.740 9.477 1.00 83.88 123 ASP A C 1
ATOM 956 O O . ASP A 1 123 ? 2.547 -21.954 9.298 1.00 83.88 123 ASP A O 1
ATOM 960 N N . MET A 1 124 ? 1.700 -19.909 8.936 1.00 83.38 124 MET A N 1
ATOM 961 C CA . MET A 1 124 ? 0.512 -20.307 8.162 1.00 83.38 124 MET A CA 1
ATOM 962 C C . MET A 1 124 ? -0.495 -21.180 8.940 1.00 83.38 124 MET A C 1
ATOM 964 O O . MET A 1 124 ? -1.475 -21.623 8.339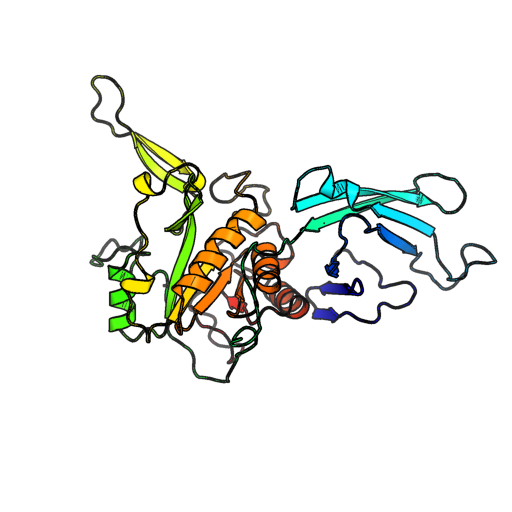 1.00 83.38 124 MET A O 1
ATOM 968 N N . ARG A 1 125 ? -0.324 -21.412 10.253 1.00 84.38 125 ARG A N 1
ATOM 969 C CA . ARG A 1 125 ? -1.174 -22.327 11.043 1.00 84.38 125 ARG A CA 1
ATOM 970 C C . ARG A 1 125 ? -2.647 -21.921 11.031 1.00 84.38 125 ARG A C 1
ATOM 972 O O . ARG A 1 125 ? -3.523 -22.782 11.017 1.00 84.38 125 ARG A O 1
ATOM 979 N N . SER A 1 126 ? -2.901 -20.615 10.983 1.00 81.06 126 SER A N 1
ATOM 980 C CA . SER A 1 126 ? -4.226 -20.027 10.788 1.00 81.06 126 SER A CA 1
ATOM 981 C C . SER A 1 126 ? -4.136 -18.922 9.739 1.00 81.06 126 SER A C 1
ATOM 983 O O . SER A 1 126 ? -3.628 -17.839 10.025 1.00 81.06 126 SER A O 1
ATOM 985 N N . SER A 1 127 ? -4.632 -19.183 8.526 1.00 83.12 127 SER A N 1
ATOM 986 C CA . SER A 1 127 ? -4.648 -18.213 7.425 1.00 83.12 127 SER A CA 1
ATOM 987 C C . SER A 1 127 ? -6.063 -17.984 6.899 1.00 83.12 127 SER A C 1
ATOM 989 O O . SER A 1 127 ? -6.736 -18.904 6.438 1.00 83.12 127 SER A O 1
ATOM 991 N N . PHE A 1 128 ? -6.489 -16.724 6.927 1.00 81.94 128 PHE A N 1
ATOM 992 C CA . PHE A 1 128 ? -7.714 -16.227 6.304 1.00 81.94 128 PHE A CA 1
ATOM 993 C C . PHE A 1 128 ? -7.425 -15.362 5.071 1.00 81.94 128 PHE A C 1
ATOM 995 O O . PHE A 1 128 ? -8.355 -14.809 4.489 1.00 81.94 128 PHE A O 1
ATOM 1002 N N . ALA A 1 129 ? -6.161 -15.266 4.642 1.00 71.56 129 ALA A N 1
ATOM 1003 C CA . ALA A 1 129 ? -5.734 -14.408 3.535 1.00 71.56 129 ALA A CA 1
ATOM 1004 C C . ALA A 1 129 ? -6.474 -14.695 2.214 1.00 71.56 129 ALA A C 1
ATOM 1006 O O . ALA A 1 129 ? -6.660 -13.792 1.409 1.00 71.56 129 ALA A O 1
ATOM 1007 N N . LYS A 1 130 ? -6.930 -15.940 2.010 1.00 69.94 130 LYS A N 1
ATOM 1008 C CA . LYS A 1 130 ? -7.746 -16.366 0.855 1.00 69.94 130 LYS A CA 1
ATOM 1009 C C . LYS A 1 130 ? -9.155 -16.832 1.248 1.00 69.94 130 LYS A C 1
ATOM 1011 O O . LYS A 1 130 ? -9.819 -17.535 0.488 1.00 69.94 130 LYS A O 1
ATOM 1016 N N . TYR A 1 131 ? -9.614 -16.516 2.459 1.00 67.12 131 TYR A N 1
ATOM 1017 C CA . TYR A 1 131 ? -10.886 -17.029 2.964 1.00 67.12 131 TYR A CA 1
ATOM 1018 C C . TYR A 1 131 ? -12.073 -16.215 2.433 1.00 67.12 131 TYR A C 1
ATOM 1020 O O . TYR A 1 131 ? -12.524 -15.258 3.063 1.00 67.12 131 TYR A O 1
ATOM 1028 N N . TRP A 1 132 ? -12.643 -16.658 1.309 1.00 61.88 132 TRP A N 1
ATOM 1029 C CA . TRP A 1 132 ? -13.904 -16.132 0.785 1.00 61.88 132 TRP A CA 1
ATOM 1030 C C . TRP A 1 132 ? -14.945 -17.233 0.566 1.00 61.88 132 TRP A C 1
ATOM 1032 O O . TRP A 1 132 ? -15.035 -17.855 -0.489 1.00 61.88 132 TRP A O 1
ATOM 1042 N N . LYS A 1 133 ? -15.775 -17.486 1.583 1.00 65.00 133 LYS A N 1
ATOM 1043 C CA . LYS A 1 133 ? -17.020 -18.244 1.392 1.00 65.00 133 LYS A CA 1
ATOM 1044 C C . LYS A 1 133 ? -18.099 -17.336 0.815 1.00 65.00 133 LYS A C 1
ATOM 1046 O O . LYS A 1 133 ? -18.399 -16.308 1.429 1.00 65.00 133 LYS A O 1
ATOM 1051 N N . LYS A 1 134 ? -18.713 -17.774 -0.292 1.00 66.94 134 LYS A N 1
ATOM 1052 C CA . LYS A 1 134 ? -19.932 -17.182 -0.858 1.00 66.94 134 LYS A CA 1
ATOM 1053 C C . LYS A 1 134 ? -20.972 -17.028 0.255 1.00 66.94 134 LYS A C 1
ATOM 1055 O O . LYS A 1 134 ? -21.317 -18.007 0.914 1.00 66.94 134 LYS A O 1
ATOM 1060 N N . ARG A 1 135 ? -21.420 -15.798 0.489 1.00 71.00 135 ARG A N 1
ATOM 1061 C CA . ARG A 1 135 ? -22.308 -15.426 1.597 1.00 71.00 135 ARG A CA 1
ATOM 1062 C C . ARG A 1 135 ? -23.199 -14.250 1.204 1.00 71.00 135 ARG A C 1
ATOM 1064 O O . ARG A 1 135 ? -22.969 -13.627 0.170 1.00 71.00 135 ARG A O 1
ATOM 1071 N N . SER A 1 136 ? -24.212 -13.971 2.020 1.00 74.69 136 SER A N 1
ATOM 1072 C CA . SER A 1 136 ? -25.000 -12.739 1.931 1.00 74.69 136 SER A CA 1
ATOM 1073 C C . SER A 1 136 ? -24.144 -11.513 2.258 1.00 74.69 136 SER A C 1
ATOM 1075 O O . SER A 1 136 ? -23.092 -11.631 2.889 1.00 74.69 136 SER A O 1
ATOM 1077 N N . THR A 1 137 ? -24.611 -10.334 1.851 1.00 75.00 137 THR A N 1
ATOM 1078 C CA . THR A 1 137 ? -23.992 -9.056 2.220 1.00 75.00 137 THR A CA 1
ATOM 1079 C C . THR A 1 137 ? -23.857 -8.934 3.738 1.00 75.00 137 THR A C 1
ATOM 1081 O O . THR A 1 137 ? -24.693 -9.449 4.484 1.00 75.00 137 THR A O 1
ATOM 1084 N N . LEU A 1 138 ? -22.784 -8.284 4.183 1.00 80.31 138 LEU A N 1
ATOM 1085 C CA . LEU A 1 138 ? -22.505 -8.028 5.592 1.00 80.31 138 LEU A CA 1
ATOM 1086 C C . LEU A 1 138 ? -22.712 -6.548 5.881 1.00 80.31 138 LEU A C 1
ATOM 1088 O O . LEU A 1 138 ? -22.189 -5.715 5.145 1.00 80.31 138 LEU A O 1
ATOM 1092 N N . ASP A 1 139 ? -23.403 -6.248 6.975 1.00 83.62 139 ASP A N 1
ATOM 1093 C CA . ASP A 1 139 ? -23.513 -4.883 7.474 1.00 83.62 139 ASP A CA 1
ATOM 1094 C C . ASP A 1 139 ? -22.260 -4.528 8.276 1.00 83.62 139 ASP A C 1
ATOM 1096 O O . ASP A 1 139 ? -21.874 -5.233 9.221 1.00 83.62 139 ASP A O 1
ATOM 1100 N N . VAL A 1 140 ? -21.618 -3.433 7.874 1.00 84.56 140 VAL A N 1
ATOM 1101 C CA . VAL A 1 140 ? -20.403 -2.900 8.492 1.00 84.56 140 VAL A CA 1
ATOM 1102 C C . VAL A 1 140 ? -20.712 -1.513 9.037 1.00 84.56 140 VAL A C 1
ATOM 1104 O O . VAL A 1 140 ? -21.148 -0.640 8.292 1.00 84.56 140 VAL A O 1
ATOM 1107 N N . GLY A 1 141 ? -20.493 -1.305 10.335 1.00 85.12 141 GLY A N 1
ATOM 1108 C CA . GLY A 1 141 ? -20.601 0.023 10.936 1.00 85.12 141 GLY A CA 1
ATOM 1109 C C . GLY A 1 141 ? -19.395 0.877 10.558 1.00 85.12 141 GLY A C 1
ATOM 1110 O O . GLY A 1 141 ? -18.349 0.721 11.190 1.00 85.12 141 GLY A O 1
ATOM 1111 N N . HIS A 1 142 ? -19.539 1.731 9.541 1.00 84.31 142 HIS A N 1
ATOM 1112 C CA . HIS A 1 142 ? -18.520 2.688 9.095 1.00 84.31 142 HIS A CA 1
ATOM 1113 C C . HIS A 1 142 ? -18.178 3.660 10.228 1.00 84.31 142 HIS A C 1
ATOM 1115 O O . HIS A 1 142 ? -19.052 4.378 10.723 1.00 84.31 142 HIS A O 1
ATOM 1121 N N . ARG A 1 143 ? -16.929 3.609 10.705 1.00 83.75 143 ARG A N 1
ATOM 1122 C CA . ARG A 1 143 ? -16.448 4.305 11.912 1.00 83.75 143 ARG A CA 1
ATOM 1123 C C . ARG A 1 143 ? -17.358 4.103 13.127 1.00 83.75 143 ARG A C 1
ATOM 1125 O O . ARG A 1 143 ? -17.524 4.990 13.973 1.00 83.75 143 ARG A O 1
ATOM 1132 N N . GLY A 1 144 ? -17.977 2.924 13.212 1.00 83.38 144 GLY A N 1
ATOM 1133 C CA . GLY A 1 144 ? -19.034 2.590 14.163 1.00 83.38 144 GLY A CA 1
ATOM 1134 C C . GLY A 1 144 ? -20.434 2.991 13.685 1.00 83.38 144 GLY A C 1
ATOM 1135 O O . GLY A 1 144 ? -20.860 2.638 12.596 1.00 83.38 144 GLY A O 1
ATOM 1136 N N . ALA A 1 145 ? -21.204 3.634 14.562 1.00 79.31 145 ALA A N 1
ATOM 1137 C CA . ALA A 1 145 ? -22.543 4.168 14.271 1.00 79.31 145 ALA A CA 1
ATOM 1138 C C . ALA A 1 145 ? -22.612 5.684 14.539 1.00 79.31 145 ALA A C 1
ATOM 1140 O O . ALA A 1 145 ? -23.655 6.204 14.941 1.00 79.31 145 ALA A O 1
ATOM 1141 N N . GLY A 1 146 ? -21.462 6.361 14.455 1.00 61.84 146 GLY A N 1
ATOM 1142 C CA . GLY A 1 146 ? -21.347 7.802 14.667 1.00 61.84 146 GLY A CA 1
ATOM 1143 C C . GLY A 1 146 ? -21.460 8.581 13.359 1.00 61.84 146 GLY A C 1
ATOM 1144 O O . GLY A 1 146 ? -21.269 8.022 12.288 1.00 61.84 146 GLY A O 1
ATOM 1145 N N . SER A 1 147 ? -21.765 9.875 13.454 1.00 60.78 147 SER A N 1
ATOM 1146 C CA . SER A 1 147 ? -21.749 10.812 12.324 1.00 60.78 147 SER A CA 1
ATOM 1147 C C . SER A 1 147 ? -20.946 12.052 12.712 1.00 60.78 147 SER A C 1
ATOM 1149 O O . SER A 1 147 ? -21.055 12.522 13.847 1.00 60.78 147 SER A O 1
ATOM 1151 N N . THR A 1 148 ? -20.152 12.585 11.783 1.00 54.28 148 THR A N 1
ATOM 1152 C CA . THR A 1 148 ? -19.357 13.814 11.968 1.00 54.28 148 THR A CA 1
ATOM 1153 C C . THR A 1 148 ? -20.186 15.087 11.749 1.00 54.28 148 THR A C 1
ATOM 1155 O O . THR A 1 148 ? -19.818 16.142 12.256 1.00 54.28 148 THR A O 1
ATOM 1158 N N . HIS A 1 149 ? -21.320 15.004 11.030 1.00 48.25 149 HIS A N 1
ATOM 1159 C CA . HIS A 1 149 ? -22.019 16.175 10.467 1.00 48.25 149 HIS A CA 1
ATOM 1160 C C . HIS A 1 149 ? -23.531 16.269 10.739 1.00 48.25 149 HIS A C 1
ATOM 1162 O O . HIS A 1 149 ? -24.202 17.134 10.178 1.00 48.25 149 HIS A O 1
ATOM 1168 N N . SER A 1 150 ? -24.119 15.433 11.596 1.00 43.31 150 SER A N 1
ATOM 1169 C CA . SER A 1 150 ? -25.551 15.561 11.889 1.00 43.31 150 SER A CA 1
ATOM 1170 C C . SER A 1 150 ? -25.830 16.652 12.936 1.00 43.31 150 SER A C 1
ATOM 1172 O O . SER A 1 150 ? -25.745 16.393 14.137 1.00 43.31 150 SER A O 1
ATOM 1174 N N . ASP A 1 151 ? -26.276 17.829 12.483 1.00 44.38 151 ASP A N 1
ATOM 1175 C CA . ASP A 1 151 ? -26.815 18.938 13.304 1.00 44.38 151 ASP A CA 1
ATOM 1176 C C . ASP A 1 151 ? -28.060 18.562 14.138 1.00 44.38 151 ASP A C 1
ATOM 1178 O O . ASP A 1 151 ? -28.587 19.361 14.914 1.00 44.38 151 ASP A O 1
ATOM 1182 N N . LYS A 1 152 ? -28.569 17.333 14.001 1.00 44.31 152 LYS A N 1
ATOM 1183 C CA . LYS A 1 152 ? -29.745 16.848 14.723 1.00 44.31 152 LYS A CA 1
ATOM 1184 C C . LYS A 1 152 ? -29.497 15.450 15.304 1.00 44.31 152 LYS A C 1
ATOM 1186 O O . LYS A 1 152 ? -29.483 14.449 14.603 1.00 44.31 152 LYS A O 1
ATOM 1191 N N . HIS A 1 153 ? -29.363 15.412 16.629 1.00 44.91 153 HIS A N 1
ATOM 1192 C CA . HIS A 1 153 ? -29.684 14.291 17.527 1.00 44.91 153 HIS A CA 1
ATOM 1193 C C . HIS A 1 153 ? -28.788 13.039 17.633 1.00 44.91 153 HIS A C 1
ATOM 1195 O O . HIS A 1 153 ? -29.089 12.207 18.494 1.00 44.91 153 HIS A O 1
ATOM 1201 N N . HIS A 1 154 ? -27.650 12.907 16.944 1.00 48.72 154 HIS A N 1
ATOM 1202 C CA . HIS A 1 154 ? -26.716 11.806 17.251 1.00 48.72 154 HIS A CA 1
ATOM 1203 C C . HIS A 1 154 ? -25.642 12.207 18.275 1.00 48.72 154 HIS A C 1
ATOM 1205 O O . HIS A 1 154 ? -24.745 12.996 18.013 1.00 48.72 154 HIS A O 1
ATOM 1211 N N . ARG A 1 155 ? -25.738 11.631 19.483 1.00 58.47 155 ARG A N 1
ATOM 1212 C CA . ARG A 1 155 ? -24.828 11.865 20.627 1.00 58.47 155 ARG A CA 1
ATOM 1213 C C . ARG A 1 155 ? -23.494 11.109 20.559 1.00 58.47 155 ARG A C 1
ATOM 1215 O O . ARG A 1 155 ? -22.688 11.236 21.477 1.00 58.47 155 ARG A O 1
ATOM 1222 N N . ILE A 1 156 ? -23.284 10.266 19.550 1.00 66.06 156 ILE A N 1
ATOM 1223 C CA . ILE A 1 156 ? -22.162 9.325 19.521 1.00 66.06 156 ILE A CA 1
ATOM 1224 C C . ILE A 1 156 ? -21.196 9.726 18.407 1.00 66.06 156 ILE A C 1
ATOM 1226 O O . ILE A 1 156 ? -21.546 9.677 17.233 1.00 66.06 156 ILE A O 1
ATOM 1230 N N . ARG A 1 157 ? -19.980 10.116 18.798 1.00 72.31 157 ARG A N 1
ATOM 1231 C CA . ARG A 1 157 ? -18.894 10.495 17.887 1.00 72.31 157 ARG A CA 1
ATOM 1232 C C . ARG A 1 157 ? -18.344 9.263 17.165 1.00 72.31 157 ARG A C 1
ATOM 1234 O O . ARG A 1 157 ? -18.187 8.219 17.800 1.00 72.31 157 ARG A O 1
ATOM 1241 N N . GLU A 1 158 ? -18.052 9.395 15.875 1.00 77.19 158 GLU A N 1
ATOM 1242 C CA . GLU A 1 158 ? -17.384 8.364 15.068 1.00 77.19 158 GLU A CA 1
ATOM 1243 C C . GLU A 1 158 ? -16.034 7.945 15.667 1.00 77.19 158 GLU A C 1
ATOM 1245 O O . GLU A 1 158 ? -15.442 8.686 16.456 1.00 77.19 158 GLU A O 1
ATOM 1250 N N . ASN A 1 159 ? -15.548 6.757 15.304 1.00 78.62 159 ASN A N 1
ATOM 1251 C CA . ASN A 1 159 ? -14.241 6.260 15.737 1.00 78.62 159 ASN A CA 1
ATOM 1252 C C . ASN A 1 159 ? -14.076 6.191 17.277 1.00 78.62 159 ASN A C 1
ATOM 1254 O O . ASN A 1 159 ? -12.980 6.256 17.829 1.00 78.62 159 ASN A O 1
ATOM 1258 N N . THR A 1 160 ? -15.188 6.010 18.005 1.00 78.06 160 THR A N 1
ATOM 1259 C CA . THR A 1 160 ? -15.199 5.830 19.468 1.00 78.06 160 THR A CA 1
ATOM 1260 C C . THR A 1 160 ? -15.698 4.451 19.885 1.00 78.06 160 THR A C 1
ATOM 1262 O O . THR A 1 160 ? -16.572 3.867 19.245 1.00 78.06 160 THR A O 1
ATOM 1265 N N . ILE A 1 161 ? -15.258 3.962 21.052 1.00 80.50 161 ILE A N 1
ATOM 1266 C CA . ILE A 1 161 ? -15.773 2.710 21.646 1.00 80.50 161 ILE A CA 1
ATOM 1267 C C . ILE A 1 161 ? -17.307 2.723 21.761 1.00 80.50 161 ILE A C 1
ATOM 1269 O O . ILE A 1 161 ? -17.953 1.698 21.543 1.00 80.50 161 ILE A O 1
ATOM 1273 N N . ALA A 1 162 ? -17.908 3.876 22.070 1.00 82.25 162 ALA A N 1
ATOM 1274 C CA . ALA A 1 162 ? -19.360 4.019 22.128 1.00 82.25 162 ALA A CA 1
ATOM 1275 C C . ALA A 1 162 ? -20.018 3.812 20.751 1.00 82.25 162 ALA A C 1
ATOM 1277 O O . ALA A 1 162 ? -21.020 3.101 20.663 1.00 82.25 162 ALA A O 1
ATOM 1278 N N . SER A 1 163 ? -19.435 4.366 19.681 1.00 83.44 163 SER A N 1
ATOM 1279 C CA . SER A 1 163 ? -19.914 4.168 18.304 1.00 83.44 163 SER A CA 1
ATOM 1280 C C . SER A 1 163 ? -19.826 2.711 17.868 1.00 83.44 163 SER A C 1
ATOM 1282 O O . SER A 1 163 ? -20.799 2.177 17.337 1.00 83.44 163 SER A O 1
ATOM 1284 N N . PHE A 1 164 ? -18.723 2.034 18.188 1.00 87.06 164 PHE A N 1
ATOM 1285 C CA . PHE A 1 164 ? -18.526 0.630 17.845 1.00 87.06 164 PHE A CA 1
ATOM 1286 C C . PHE A 1 164 ? -19.502 -0.276 18.596 1.00 87.06 164 PHE A C 1
ATOM 1288 O O . PHE A 1 164 ? -20.135 -1.143 17.996 1.00 87.06 164 PHE A O 1
ATOM 1295 N N . ARG A 1 165 ? -19.695 -0.046 19.903 1.00 86.06 165 ARG A N 1
ATOM 1296 C CA . ARG A 1 165 ? -20.684 -0.784 20.707 1.00 86.06 165 ARG A CA 1
ATOM 1297 C C . ARG A 1 165 ? -22.110 -0.553 20.219 1.00 86.06 165 ARG A C 1
ATOM 1299 O O . ARG A 1 165 ? -22.902 -1.490 20.230 1.00 86.06 165 ARG A O 1
ATOM 1306 N N . SER A 1 166 ? -22.432 0.667 19.787 1.00 86.62 166 SER A N 1
ATOM 1307 C CA . SER A 1 166 ? -23.735 0.983 19.199 1.00 86.62 166 SER A CA 1
ATOM 1308 C C . SER A 1 166 ? -23.957 0.211 17.897 1.00 86.62 166 SER A C 1
ATOM 1310 O O . SER A 1 166 ? -24.974 -0.466 17.769 1.00 86.62 166 SER A O 1
ATOM 1312 N N . ALA A 1 167 ? -22.990 0.220 16.973 1.00 85.81 167 ALA A N 1
ATOM 1313 C CA . ALA A 1 167 ? -23.070 -0.560 15.735 1.00 85.81 167 ALA A CA 1
ATOM 1314 C C . ALA A 1 167 ? -23.258 -2.060 16.018 1.00 85.81 167 ALA A C 1
ATOM 1316 O O . ALA A 1 167 ? -24.181 -2.683 15.497 1.00 85.81 167 ALA A O 1
ATOM 1317 N N . ALA A 1 168 ? -22.453 -2.619 16.927 1.00 88.38 168 ALA A N 1
ATOM 1318 C CA . ALA A 1 168 ? -22.562 -4.016 17.341 1.00 88.38 168 ALA A CA 1
ATOM 1319 C C . ALA A 1 168 ? -23.938 -4.358 17.940 1.00 88.38 168 ALA A C 1
ATOM 1321 O O . ALA A 1 168 ? -24.527 -5.380 17.594 1.00 88.38 168 ALA A O 1
ATOM 1322 N N . LYS A 1 169 ? -24.483 -3.495 18.811 1.00 88.94 169 LYS A N 1
ATOM 1323 C CA . LYS A 1 169 ? -25.819 -3.679 19.405 1.00 88.94 169 LYS A CA 1
ATOM 1324 C C . LYS A 1 169 ? -26.932 -3.665 18.351 1.00 88.94 169 LYS A C 1
ATOM 1326 O O . LYS A 1 169 ? -27.942 -4.333 18.542 1.00 88.94 169 LYS A O 1
ATOM 1331 N N . ASN A 1 170 ? -26.737 -2.935 17.255 1.00 88.25 170 ASN A N 1
ATOM 1332 C CA . ASN A 1 170 ? -27.670 -2.870 16.129 1.00 88.25 170 ASN A CA 1
ATOM 1333 C C . ASN A 1 170 ? -27.426 -3.964 15.070 1.00 88.25 170 ASN A C 1
ATOM 1335 O O . ASN A 1 170 ? -27.991 -3.896 13.985 1.00 88.25 170 ASN A O 1
ATOM 1339 N N . GLY A 1 171 ? -26.618 -4.985 15.378 1.00 86.56 171 GLY A N 1
ATOM 1340 C CA . GLY A 1 171 ? -26.459 -6.168 14.529 1.00 86.56 171 GLY A CA 1
ATOM 1341 C C . GLY A 1 171 ? -25.344 -6.083 13.487 1.00 86.56 171 GLY A C 1
ATOM 1342 O O . GLY A 1 171 ? -25.224 -7.001 12.677 1.00 86.56 171 GLY A O 1
ATOM 1343 N N . ALA A 1 172 ? -24.504 -5.041 13.515 1.00 86.12 172 ALA A N 1
ATOM 1344 C CA . ALA A 1 172 ? -23.367 -4.943 12.603 1.00 86.12 172 ALA A CA 1
ATOM 1345 C C . ALA A 1 172 ? -22.426 -6.148 12.774 1.00 86.12 172 ALA A C 1
ATOM 1347 O O . ALA A 1 172 ? -21.966 -6.457 13.879 1.00 86.12 172 ALA A O 1
ATOM 1348 N N . ALA A 1 173 ? -22.121 -6.826 11.667 1.00 86.56 173 ALA A N 1
ATOM 1349 C CA . ALA A 1 173 ? -21.231 -7.983 11.667 1.00 86.56 173 ALA A CA 1
ATOM 1350 C C . ALA A 1 173 ? -19.768 -7.563 11.861 1.00 86.56 173 ALA A C 1
ATOM 1352 O O . ALA A 1 173 ? -18.978 -8.313 12.446 1.00 86.56 173 ALA A O 1
ATOM 1353 N N . TYR A 1 174 ? -19.433 -6.372 11.364 1.00 89.75 174 TYR A N 1
ATOM 1354 C CA . TYR A 1 174 ? -18.137 -5.728 11.507 1.00 89.75 174 TYR A CA 1
ATOM 1355 C C . TYR A 1 174 ? -18.305 -4.275 11.951 1.00 89.75 174 TYR A C 1
ATOM 1357 O O . TYR A 1 174 ? -19.307 -3.630 11.642 1.00 89.75 174 TYR A O 1
ATOM 1365 N N . VAL A 1 175 ? -17.290 -3.752 12.628 1.00 88.50 175 VAL A N 1
ATOM 1366 C CA . VAL A 1 175 ? -17.065 -2.308 12.744 1.00 88.50 175 VAL A CA 1
ATOM 1367 C C . VAL A 1 175 ? -15.836 -1.952 11.926 1.00 88.50 175 VAL A C 1
ATOM 1369 O O . VAL A 1 175 ? -14.830 -2.664 11.982 1.00 88.50 175 VAL A O 1
ATOM 1372 N N . GLU A 1 176 ? -15.954 -0.899 11.134 1.00 91.06 176 GLU A N 1
ATOM 1373 C CA . GLU A 1 176 ? -14.844 -0.296 10.411 1.00 91.06 176 GLU A CA 1
ATOM 1374 C C . GLU A 1 176 ? -14.301 0.877 11.236 1.00 91.06 176 GLU A C 1
ATOM 1376 O O . GLU A 1 176 ? -15.055 1.513 11.981 1.00 91.06 176 GLU A O 1
ATOM 1381 N N . PHE A 1 177 ? -12.984 1.061 11.200 1.00 87.62 177 PHE A N 1
ATOM 1382 C CA . PHE A 1 177 ? -12.310 2.210 11.783 1.00 87.62 177 PHE A CA 1
ATOM 1383 C C . PHE A 1 177 ? -10.941 2.444 11.142 1.00 87.62 177 PHE A C 1
ATOM 1385 O O . PHE A 1 177 ? -10.215 1.500 10.807 1.00 87.62 177 PHE A O 1
ATOM 1392 N N . ASP A 1 178 ? -10.559 3.714 11.110 1.00 89.44 178 ASP A N 1
ATOM 1393 C CA . ASP A 1 178 ? -9.301 4.194 10.551 1.00 89.44 178 ASP A CA 1
ATOM 1394 C C . ASP A 1 178 ? -8.171 4.119 11.569 1.00 89.44 178 ASP A C 1
ATOM 1396 O O . ASP A 1 178 ? -8.324 4.546 12.717 1.00 89.44 178 ASP A O 1
ATOM 1400 N N . VAL A 1 179 ? -7.015 3.611 11.150 1.00 89.69 179 VAL A N 1
ATOM 1401 C CA . VAL A 1 179 ? -5.806 3.543 11.969 1.00 89.69 179 VAL A CA 1
ATOM 1402 C C . VAL A 1 179 ? -4.672 4.322 11.326 1.00 89.69 179 VAL A C 1
ATOM 1404 O O . VAL A 1 179 ? -4.315 4.108 10.165 1.00 89.69 179 VAL A O 1
ATOM 1407 N N . HIS A 1 180 ? -4.034 5.157 12.144 1.00 87.94 180 HIS A N 1
ATOM 1408 C CA . HIS A 1 180 ? -2.719 5.715 11.865 1.00 87.94 180 HIS A CA 1
ATOM 1409 C C . HIS A 1 180 ? -1.799 5.610 13.099 1.00 87.94 180 HIS A C 1
ATOM 1411 O O . HIS A 1 180 ? -2.186 5.036 14.115 1.00 87.94 180 HIS A O 1
ATOM 1417 N N . LEU A 1 181 ? -0.563 6.105 13.019 1.00 89.94 181 LEU A N 1
ATOM 1418 C CA . LEU A 1 181 ? 0.363 6.273 14.137 1.00 89.94 181 LEU A CA 1
ATOM 1419 C C . LEU A 1 181 ? 0.418 7.716 14.661 1.00 89.94 181 LEU A C 1
ATOM 1421 O O . LEU A 1 181 ? 0.416 8.686 13.904 1.00 89.94 181 LEU A O 1
ATOM 1425 N N . SER A 1 182 ? 0.556 7.845 15.975 1.00 88.62 182 SER A N 1
ATOM 1426 C CA . SER A 1 182 ? 1.025 9.065 16.629 1.00 88.62 182 SER A CA 1
ATOM 1427 C C . SER A 1 182 ? 2.527 9.294 16.390 1.00 88.62 182 SER A C 1
ATOM 1429 O O . SER A 1 182 ? 3.256 8.402 15.945 1.00 88.62 182 SER A O 1
ATOM 1431 N N . LYS A 1 183 ? 3.028 10.476 16.762 1.00 87.38 183 LYS A N 1
ATOM 1432 C CA . LYS A 1 183 ? 4.452 10.852 16.698 1.00 87.38 183 LYS A CA 1
ATOM 1433 C C . LYS A 1 183 ? 5.382 9.870 17.402 1.00 87.38 183 LYS A C 1
ATOM 1435 O O . LYS A 1 183 ? 6.476 9.581 16.928 1.00 87.38 183 LYS A O 1
ATOM 1440 N N . ASP A 1 184 ? 4.950 9.368 18.549 1.00 89.50 184 ASP A N 1
ATOM 1441 C CA . ASP A 1 184 ? 5.640 8.373 19.370 1.00 89.50 184 ASP A CA 1
ATOM 1442 C C . ASP A 1 184 ? 5.349 6.930 18.925 1.00 89.50 184 ASP A C 1
ATOM 1444 O O . ASP A 1 184 ? 5.593 5.989 19.676 1.00 89.50 184 ASP A O 1
ATOM 1448 N N . SER A 1 185 ? 4.898 6.745 17.676 1.00 90.31 185 SER A N 1
ATOM 1449 C CA . SER A 1 185 ? 4.756 5.438 17.026 1.00 90.31 185 SER A CA 1
ATOM 1450 C C . SER A 1 185 ? 3.739 4.516 17.707 1.00 90.31 185 SER A C 1
ATOM 1452 O O . SER A 1 185 ? 3.902 3.296 17.732 1.00 90.31 185 SER A O 1
ATOM 1454 N N . VAL A 1 186 ? 2.660 5.090 18.242 1.00 88.25 186 VAL A N 1
ATOM 1455 C CA . VAL A 1 186 ? 1.559 4.339 18.850 1.00 88.25 186 VAL A CA 1
ATOM 1456 C C . VAL A 1 186 ? 0.363 4.333 17.895 1.00 88.25 186 VAL A C 1
ATOM 1458 O O . VAL A 1 186 ? -0.045 5.399 17.432 1.00 88.25 186 VAL A O 1
ATOM 1461 N N . PRO A 1 187 ? -0.240 3.166 17.602 1.00 87.44 187 PRO A N 1
ATOM 1462 C CA . PRO A 1 187 ? -1.475 3.112 16.830 1.00 87.44 187 PRO A CA 1
ATOM 1463 C C . PRO A 1 187 ? -2.611 3.886 17.500 1.00 87.44 187 PRO A C 1
ATOM 1465 O O . PRO A 1 187 ? -2.876 3.712 18.691 1.00 87.44 187 PRO A O 1
ATOM 1468 N N . ILE A 1 188 ? -3.315 4.682 16.705 1.00 85.12 188 ILE A N 1
ATOM 1469 C CA . ILE A 1 188 ? -4.474 5.489 17.092 1.00 85.12 188 ILE A CA 1
ATOM 1470 C C . ILE A 1 188 ? -5.648 5.161 16.172 1.00 85.12 188 ILE A C 1
ATOM 1472 O O . ILE A 1 188 ? -5.435 4.806 15.015 1.00 85.12 188 ILE A O 1
ATOM 1476 N N . VAL A 1 189 ? -6.877 5.280 16.682 1.00 83.81 189 VAL A N 1
ATOM 1477 C CA . VAL A 1 189 ? -8.082 5.212 15.846 1.00 83.81 189 VAL A CA 1
ATOM 1478 C C . VAL A 1 189 ? -8.559 6.627 15.555 1.00 83.81 189 VAL A C 1
ATOM 1480 O O . VAL A 1 189 ? -9.077 7.304 16.446 1.00 83.81 189 VAL A O 1
ATOM 1483 N N . TYR A 1 190 ? -8.322 7.084 14.329 1.00 77.06 190 TYR A N 1
ATOM 1484 C CA . TYR A 1 190 ? -8.640 8.436 13.885 1.00 77.06 190 TYR A CA 1
ATOM 1485 C C . TYR A 1 190 ? -8.568 8.530 12.356 1.00 77.06 190 TYR A C 1
ATOM 1487 O O . TYR A 1 190 ? -7.638 7.996 11.756 1.00 77.06 190 TYR A O 1
ATOM 1495 N N . HIS A 1 191 ? -9.537 9.215 11.743 1.00 80.31 191 HIS A N 1
ATOM 1496 C CA . HIS A 1 191 ? -9.661 9.281 10.285 1.00 80.31 191 HIS A CA 1
ATOM 1497 C C . HIS A 1 191 ? -8.769 10.347 9.636 1.00 80.31 191 HIS A C 1
ATOM 1499 O O . HIS A 1 191 ? -8.048 10.053 8.682 1.00 80.31 191 HIS A O 1
ATOM 1505 N N . ASP A 1 192 ? -8.853 11.595 10.106 1.00 80.31 192 ASP A N 1
ATOM 1506 C CA . ASP A 1 192 ? -8.207 12.714 9.418 1.00 80.31 192 ASP A CA 1
ATOM 1507 C C . ASP A 1 192 ? -6.689 12.685 9.645 1.00 80.31 192 ASP A C 1
ATOM 1509 O O . ASP A 1 192 ? -6.198 12.350 10.722 1.00 80.31 192 ASP A O 1
ATOM 1513 N N . LEU A 1 193 ? -5.912 13.076 8.637 1.00 78.62 193 LEU A N 1
ATOM 1514 C CA . LEU A 1 193 ? -4.449 13.157 8.757 1.00 78.62 193 LEU A CA 1
ATOM 1515 C C . LEU A 1 193 ? -3.986 14.344 9.616 1.00 78.62 193 LEU A C 1
ATOM 1517 O O . LEU A 1 193 ? -2.834 14.407 10.058 1.00 78.62 193 LEU A O 1
ATOM 1521 N N . THR A 1 194 ? -4.889 15.289 9.850 1.00 77.19 194 THR A N 1
ATOM 1522 C CA . THR A 1 194 ? -4.693 16.516 10.611 1.00 77.19 194 THR A CA 1
ATOM 1523 C C . THR A 1 194 ? -5.788 16.654 11.669 1.00 77.19 194 THR A C 1
ATOM 1525 O O . THR A 1 194 ? -6.854 16.043 11.595 1.00 77.19 194 THR A O 1
ATOM 1528 N N . CYS A 1 195 ? -5.531 17.447 12.704 1.00 69.88 195 CYS A N 1
ATOM 1529 C CA . CYS A 1 195 ? -6.545 17.822 13.681 1.00 69.88 195 CYS A CA 1
ATOM 1530 C C . CYS A 1 195 ? -6.387 19.287 14.094 1.00 69.88 195 CYS A C 1
ATOM 1532 O O . CYS A 1 195 ? -5.279 19.821 14.146 1.00 69.88 195 CYS A O 1
ATOM 1534 N N . CYS A 1 196 ? -7.502 19.952 14.397 1.00 66.19 196 CYS A N 1
ATOM 1535 C CA . CYS A 1 196 ? -7.478 21.326 14.888 1.00 66.19 196 CYS A CA 1
ATOM 1536 C C . CYS A 1 196 ? -7.207 21.355 16.398 1.00 66.19 196 CYS A C 1
ATOM 1538 O O . CYS A 1 196 ? -7.963 20.783 17.185 1.00 66.19 196 CYS A O 1
ATOM 1540 N N . ILE A 1 197 ? -6.172 22.084 16.813 1.00 64.19 197 ILE A N 1
ATOM 1541 C CA . ILE A 1 197 ? -5.842 22.335 18.218 1.00 64.19 197 ILE A CA 1
ATOM 1542 C C . ILE A 1 197 ? -6.128 23.798 18.541 1.00 64.19 197 ILE A C 1
ATOM 1544 O O . ILE A 1 197 ? -5.688 24.703 17.835 1.00 64.19 197 ILE A O 1
ATOM 1548 N N . ALA A 1 198 ? -6.841 24.042 19.641 1.00 64.00 198 ALA A N 1
ATOM 1549 C CA . ALA A 1 198 ? -7.049 25.388 20.156 1.00 64.00 198 ALA A CA 1
ATOM 1550 C C . ALA A 1 198 ? -5.812 25.859 20.934 1.00 64.00 198 ALA A C 1
ATOM 1552 O O . ALA A 1 198 ? -5.451 25.273 21.957 1.00 64.00 198 ALA A O 1
ATOM 1553 N N . THR A 1 199 ? -5.187 26.947 20.488 1.00 57.81 199 THR A N 1
ATOM 1554 C CA . THR A 1 199 ? -4.086 27.596 21.210 1.00 57.81 199 THR A CA 1
ATOM 1555 C C . THR A 1 199 ? -4.561 28.889 21.875 1.00 57.81 199 THR A C 1
ATOM 1557 O O . THR A 1 199 ? -5.433 29.598 21.370 1.00 57.81 199 THR A O 1
ATOM 1560 N N . LYS A 1 200 ? -4.024 29.192 23.066 1.00 51.69 200 LYS A N 1
ATOM 1561 C CA . LYS A 1 200 ? -4.287 30.460 23.766 1.00 51.69 200 LYS A CA 1
ATOM 1562 C C . LYS A 1 200 ? -3.219 31.480 23.376 1.00 51.69 200 LYS A C 1
ATOM 1564 O O . LYS A 1 200 ? -2.041 31.254 23.660 1.00 51.69 200 LYS A O 1
ATOM 1569 N N . LYS A 1 201 ? -3.609 32.626 22.809 1.00 50.09 201 LYS A N 1
ATOM 1570 C CA . LYS A 1 201 ? -2.691 33.764 22.626 1.00 50.09 201 LYS A CA 1
ATOM 1571 C C . LYS A 1 201 ? -2.171 34.275 23.976 1.00 50.09 201 LYS A C 1
ATOM 1573 O O . LYS A 1 201 ? -2.897 34.323 24.972 1.00 50.09 201 LYS A O 1
ATOM 1578 N N . LYS A 1 202 ? -0.899 34.691 24.020 1.00 50.81 202 LYS A N 1
ATOM 1579 C CA . LYS A 1 202 ? -0.325 35.383 25.186 1.00 50.81 202 LYS A CA 1
ATOM 1580 C C . LYS A 1 202 ? -0.903 36.803 25.290 1.00 50.81 202 LYS A C 1
ATOM 1582 O O . LYS A 1 202 ? -0.727 37.601 24.382 1.00 50.81 202 LYS A O 1
ATOM 1587 N N . LYS A 1 203 ? -1.494 37.080 26.462 1.00 52.62 203 LYS A N 1
ATOM 1588 C CA . LYS A 1 203 ? -2.020 38.355 26.999 1.00 52.62 203 LYS A CA 1
ATOM 1589 C C . LYS A 1 203 ? -3.178 39.012 26.213 1.00 52.62 203 LYS A C 1
ATOM 1591 O O . LYS A 1 203 ? -2.972 39.716 25.238 1.00 52.62 203 LYS A O 1
ATOM 1596 N N . ASN A 1 204 ? -4.369 38.885 26.811 1.00 50.47 204 ASN A N 1
ATOM 1597 C CA . ASN A 1 204 ? -5.561 39.744 26.700 1.00 50.47 204 ASN A CA 1
ATOM 1598 C C . ASN A 1 204 ? -6.539 39.626 25.522 1.00 50.47 204 ASN A C 1
ATOM 1600 O O . ASN A 1 204 ? -7.434 40.462 25.439 1.00 50.47 204 ASN A O 1
ATOM 1604 N N . ASP A 1 205 ? -6.504 38.556 24.728 1.00 54.00 205 ASP A N 1
ATOM 1605 C CA . ASP A 1 205 ? -7.590 38.284 23.778 1.00 54.00 205 ASP A CA 1
ATOM 1606 C C . ASP A 1 205 ? -8.249 36.920 24.053 1.00 54.00 205 ASP A C 1
ATOM 1608 O O . ASP A 1 205 ? -7.563 35.917 24.253 1.00 54.00 205 ASP A O 1
ATOM 1612 N N . LYS A 1 206 ? -9.587 36.890 24.145 1.00 54.62 206 LYS A N 1
ATOM 1613 C CA . LYS A 1 206 ? -10.390 35.678 24.438 1.00 54.62 206 LYS A CA 1
ATOM 1614 C C . LYS A 1 206 ? -10.616 34.809 23.193 1.00 54.62 206 LYS A C 1
ATOM 1616 O O . LYS A 1 206 ? -11.357 33.828 23.258 1.00 54.62 206 LYS A O 1
ATOM 1621 N N . THR A 1 207 ? -10.006 35.161 22.070 1.00 53.41 207 THR A N 1
ATOM 1622 C CA . THR A 1 207 ? -10.091 34.420 20.816 1.00 53.41 207 THR A CA 1
ATOM 1623 C C . THR A 1 207 ? -9.195 33.179 20.881 1.00 53.41 207 THR A C 1
ATOM 1625 O O . THR A 1 207 ? -7.978 33.260 21.046 1.00 53.41 207 THR A O 1
ATOM 1628 N N . LEU A 1 208 ? -9.819 31.998 20.818 1.00 55.81 208 LEU A N 1
ATOM 1629 C CA . LEU A 1 208 ? -9.117 30.732 20.617 1.00 55.81 208 LEU A CA 1
ATOM 1630 C C . LEU A 1 208 ? -8.751 30.638 19.137 1.00 55.81 208 LEU A C 1
ATOM 1632 O O . LEU A 1 208 ? -9.636 30.666 18.285 1.00 55.81 208 LEU A O 1
ATOM 1636 N N . GLU A 1 209 ? -7.463 30.528 18.839 1.00 61.81 209 GLU A N 1
ATOM 1637 C CA . GLU A 1 209 ? -6.997 30.268 17.481 1.00 61.81 209 GLU A CA 1
ATOM 1638 C C . GLU A 1 209 ? -6.919 28.752 17.288 1.00 61.81 209 GLU A C 1
ATOM 1640 O O . GLU A 1 209 ? -6.213 28.061 18.031 1.00 61.81 209 GLU A O 1
ATOM 1645 N N . LEU A 1 210 ? -7.698 28.232 16.338 1.00 64.50 210 LEU A N 1
ATOM 1646 C CA . LEU A 1 210 ? -7.637 26.835 15.923 1.00 64.50 210 LEU A CA 1
ATOM 1647 C C . LEU A 1 210 ? -6.535 26.697 14.878 1.00 64.50 210 LEU A C 1
ATOM 1649 O O . LEU A 1 210 ? -6.616 27.296 13.810 1.00 64.50 210 LEU A O 1
ATOM 1653 N N . ILE A 1 211 ? -5.516 25.910 15.199 1.00 70.81 211 ILE A N 1
ATOM 1654 C CA . ILE A 1 211 ? -4.415 25.600 14.290 1.00 70.81 211 ILE A CA 1
ATOM 1655 C C . ILE A 1 211 ? -4.564 24.146 13.866 1.00 70.81 211 ILE A C 1
ATOM 1657 O O . ILE A 1 211 ? -4.728 23.267 14.711 1.00 70.81 211 ILE A O 1
ATOM 1661 N N . GLU A 1 212 ? -4.514 23.891 12.565 1.00 75.19 212 GLU A N 1
ATOM 1662 C CA . GLU A 1 212 ? -4.495 22.543 12.012 1.00 75.19 212 GLU A CA 1
ATOM 1663 C C . GLU A 1 212 ? -3.085 21.950 12.133 1.00 75.19 212 GLU A C 1
ATOM 1665 O O . GLU A 1 212 ? -2.106 22.536 11.671 1.00 75.19 212 GLU A O 1
ATOM 1670 N N . VAL A 1 213 ? -2.973 20.805 12.807 1.00 75.69 213 VAL A N 1
ATOM 1671 C CA . VAL A 1 213 ? -1.702 20.131 13.094 1.00 75.69 213 VAL A CA 1
ATOM 1672 C C . VAL A 1 213 ? -1.770 18.686 12.596 1.00 75.69 213 VAL A C 1
ATOM 1674 O O . VAL A 1 213 ? -2.767 18.011 12.866 1.00 75.69 213 VAL A O 1
ATOM 1677 N N . PRO A 1 214 ? -0.736 18.168 11.906 1.00 78.38 214 PRO A N 1
ATOM 1678 C CA . PRO A 1 214 ? -0.702 16.771 11.489 1.00 78.38 214 PRO A CA 1
ATOM 1679 C C . PRO A 1 214 ? -0.740 15.826 12.688 1.00 78.38 214 PRO A C 1
ATOM 1681 O O . PRO A 1 214 ? 0.005 15.987 13.654 1.00 78.38 214 PRO A O 1
ATOM 1684 N N . VAL A 1 215 ? -1.564 14.787 12.602 1.00 77.50 215 VAL A N 1
ATOM 1685 C CA . VAL A 1 215 ? -1.727 13.800 13.676 1.00 77.50 215 VAL A CA 1
ATOM 1686 C C . VAL A 1 215 ? -0.418 13.053 13.951 1.00 77.50 215 VAL A C 1
ATOM 1688 O O . VAL A 1 215 ? -0.068 12.819 15.108 1.00 77.50 215 VAL A O 1
ATOM 1691 N N . LYS A 1 216 ? 0.373 12.793 12.903 1.00 80.81 216 LYS A N 1
ATOM 1692 C CA . LYS A 1 216 ? 1.726 12.223 13.009 1.00 80.81 216 LYS A CA 1
ATOM 1693 C C . LYS A 1 216 ? 2.707 13.049 13.851 1.00 80.81 216 LYS A C 1
ATOM 1695 O O . LYS A 1 216 ? 3.761 12.543 14.214 1.00 80.81 216 LYS A O 1
ATOM 1700 N N . ASP A 1 217 ? 2.391 14.312 14.140 1.00 80.88 217 ASP A N 1
ATOM 1701 C CA . ASP A 1 217 ? 3.243 15.220 14.912 1.00 80.88 217 ASP A CA 1
ATOM 1702 C C . ASP A 1 217 ? 2.772 15.370 16.374 1.00 80.88 217 ASP A C 1
ATOM 1704 O O . ASP A 1 217 ? 3.386 16.107 17.151 1.00 80.88 217 ASP A O 1
ATOM 1708 N N . LEU A 1 218 ? 1.738 14.621 16.778 1.00 75.31 218 LEU A N 1
ATOM 1709 C CA . LEU A 1 218 ? 1.170 14.598 18.129 1.00 75.31 218 LEU A CA 1
ATOM 1710 C C . LEU A 1 218 ? 1.409 13.242 18.798 1.00 75.31 218 LEU A C 1
ATOM 1712 O O . LEU A 1 218 ? 1.333 12.204 18.147 1.00 75.31 218 LEU A O 1
ATOM 1716 N N . THR A 1 219 ? 1.723 13.231 20.095 1.00 78.06 219 THR A N 1
ATOM 1717 C CA . THR A 1 219 ? 1.947 11.985 20.850 1.00 78.06 219 THR A CA 1
ATOM 1718 C C . THR A 1 219 ? 0.636 11.276 21.175 1.00 78.06 219 THR A C 1
ATOM 1720 O O . THR A 1 219 ? -0.435 11.884 21.177 1.00 78.06 219 THR A O 1
ATOM 1723 N N . PHE A 1 220 ? 0.704 9.991 21.515 1.00 77.50 220 PHE A N 1
ATOM 1724 C CA . PHE A 1 220 ? -0.466 9.231 21.945 1.00 77.50 220 PHE A CA 1
ATOM 1725 C C . PHE A 1 220 ? -1.180 9.875 23.134 1.00 77.50 220 PHE A C 1
ATOM 1727 O O . PHE A 1 220 ? -2.405 9.962 23.146 1.00 77.50 220 PHE A O 1
ATOM 1734 N N . ASP A 1 221 ? -0.426 10.374 24.114 1.00 69.38 221 ASP A N 1
ATOM 1735 C CA . ASP A 1 221 ? -0.999 11.052 25.279 1.00 69.38 221 ASP A CA 1
ATOM 1736 C C . ASP A 1 221 ? -1.750 12.333 24.896 1.00 69.38 221 ASP A C 1
ATOM 1738 O O . ASP A 1 221 ? -2.745 12.681 25.531 1.00 69.38 221 ASP A O 1
ATOM 1742 N N . GLN A 1 222 ? -1.320 13.012 23.828 1.00 56.66 222 GLN A N 1
ATOM 1743 C CA . GLN A 1 222 ? -2.028 14.165 23.267 1.00 56.66 222 GLN A CA 1
ATOM 1744 C C . GLN A 1 222 ? -3.277 13.758 22.464 1.00 56.66 222 GLN A C 1
ATOM 1746 O O . GLN A 1 222 ? -4.189 14.568 22.316 1.00 56.66 222 GLN A O 1
ATOM 1751 N N . LEU A 1 223 ? -3.332 12.516 21.971 1.00 59.94 223 LEU A N 1
ATOM 1752 C CA . LEU A 1 223 ? -4.353 11.998 21.051 1.00 59.94 223 LEU A CA 1
ATOM 1753 C C . LEU A 1 223 ? -5.336 10.988 21.672 1.00 59.94 223 LEU A C 1
ATOM 1755 O O . LEU A 1 223 ? -6.219 10.513 20.964 1.00 59.94 223 LEU A O 1
ATOM 1759 N N . GLN A 1 224 ? -5.175 10.623 22.949 1.00 56.91 224 GLN A N 1
ATOM 1760 C CA . GLN A 1 224 ? -5.707 9.395 23.565 1.00 56.91 224 GLN A CA 1
ATOM 1761 C C . GLN A 1 224 ? -6.962 8.756 22.927 1.00 56.91 224 GLN A C 1
ATOM 1763 O O . GLN A 1 224 ? -8.082 9.221 23.133 1.00 56.91 224 GLN A O 1
ATOM 1768 N N . LEU A 1 225 ? -6.777 7.566 22.330 1.00 52.19 225 LEU A N 1
ATOM 1769 C CA . LEU A 1 225 ? -7.307 6.267 22.802 1.00 52.19 225 LEU A CA 1
ATOM 1770 C C . LEU A 1 225 ? -6.839 5.102 21.907 1.00 52.19 225 LEU A C 1
ATOM 1772 O O . LEU A 1 225 ? -6.793 5.268 20.697 1.00 52.19 225 LEU A O 1
ATOM 1776 N N . LEU A 1 226 ? -6.637 3.904 22.501 1.00 50.03 226 LEU A N 1
ATOM 1777 C CA . LEU A 1 226 ? -7.084 2.599 21.963 1.00 50.03 226 LEU A CA 1
ATOM 1778 C C . LEU A 1 226 ? -6.993 1.432 22.986 1.00 50.03 226 LEU A C 1
ATOM 1780 O O . LEU A 1 226 ? -5.930 0.866 23.238 1.00 50.03 226 LEU A O 1
ATOM 1784 N N . LYS A 1 227 ? -8.153 0.992 23.505 1.00 60.78 227 LYS A N 1
ATOM 1785 C CA . LYS A 1 227 ? -8.383 -0.331 24.145 1.00 60.78 227 LYS A CA 1
ATOM 1786 C C . LYS A 1 227 ? -9.473 -1.144 23.409 1.00 60.78 227 LYS A C 1
ATOM 1788 O O . LYS A 1 227 ? -10.219 -1.894 24.034 1.00 60.78 227 LYS A O 1
ATOM 1793 N N . ILE A 1 228 ? -9.611 -0.987 22.084 1.00 69.56 228 ILE A N 1
ATOM 1794 C CA . ILE A 1 228 ? -10.740 -1.554 21.306 1.00 69.56 228 ILE A CA 1
ATOM 1795 C C . ILE A 1 228 ? -10.835 -3.080 21.410 1.00 69.56 228 ILE A C 1
ATOM 1797 O O . ILE A 1 228 ? -11.928 -3.591 21.644 1.00 69.56 228 ILE A O 1
ATOM 1801 N N . PHE A 1 229 ? -9.716 -3.805 21.290 1.00 65.38 229 PHE A N 1
ATOM 1802 C CA . PHE A 1 229 ? -9.722 -5.275 21.346 1.00 65.38 229 PHE A CA 1
ATOM 1803 C C . PHE A 1 229 ? -10.361 -5.822 22.633 1.00 65.38 229 PHE A C 1
ATOM 1805 O O . PHE A 1 229 ? -11.066 -6.824 22.576 1.00 65.38 229 PHE A O 1
ATOM 1812 N N . GLN A 1 230 ? -10.167 -5.134 23.765 1.00 71.81 230 GLN A N 1
ATOM 1813 C CA . GLN A 1 230 ? -10.758 -5.485 25.064 1.00 71.81 230 GLN A CA 1
ATOM 1814 C C . GLN A 1 230 ? -12.184 -4.941 25.234 1.00 71.81 230 GLN A C 1
ATOM 1816 O O . GLN A 1 230 ? -12.972 -5.472 26.009 1.00 71.81 230 GLN A O 1
ATOM 1821 N N . ALA A 1 231 ? -12.519 -3.848 24.548 1.00 76.38 231 ALA A N 1
ATOM 1822 C CA . ALA A 1 231 ? -13.779 -3.141 24.744 1.00 76.38 231 ALA A CA 1
ATOM 1823 C C . ALA A 1 231 ? -14.944 -3.681 23.896 1.00 76.38 231 ALA A C 1
ATOM 1825 O O . ALA A 1 231 ? -16.096 -3.329 24.190 1.00 76.38 231 ALA A O 1
ATOM 1826 N N . MET A 1 232 ? -14.653 -4.488 22.868 1.00 80.56 232 MET A N 1
ATOM 1827 C CA . MET A 1 232 ? -15.615 -4.992 21.885 1.00 80.56 232 MET A CA 1
ATOM 1828 C C . MET A 1 232 ? -15.903 -6.495 22.040 1.00 80.56 232 MET A C 1
ATOM 1830 O O . MET A 1 232 ? -14.957 -7.271 22.176 1.00 80.56 232 MET A O 1
ATOM 1834 N N . PRO A 1 233 ? -17.172 -6.938 21.930 1.00 80.69 233 PRO A N 1
ATOM 1835 C CA . PRO A 1 233 ? -17.533 -8.362 21.951 1.00 80.69 233 PRO A CA 1
ATOM 1836 C C . PRO A 1 233 ? -16.783 -9.177 20.889 1.00 80.69 233 PRO A C 1
ATOM 1838 O O . PRO A 1 233 ? -16.658 -8.712 19.759 1.00 80.69 233 PRO A O 1
ATOM 1841 N N . GLU A 1 234 ? -16.292 -10.377 21.213 1.00 83.81 234 GLU A N 1
ATOM 1842 C CA . GLU A 1 234 ? -15.453 -11.209 20.321 1.00 83.81 234 GLU A CA 1
ATOM 1843 C C . GLU A 1 234 ? -16.121 -11.601 18.995 1.00 83.81 234 GLU A C 1
ATOM 1845 O O . GLU A 1 234 ? -15.446 -11.764 17.980 1.00 83.81 234 GLU A O 1
ATOM 1850 N N . ASN A 1 235 ? -17.453 -11.689 18.972 1.00 85.62 235 ASN A N 1
ATOM 1851 C CA . ASN A 1 235 ? -18.228 -12.026 17.779 1.00 85.62 235 ASN A CA 1
ATOM 1852 C C . ASN A 1 235 ? -18.254 -10.907 16.716 1.00 85.62 235 ASN A C 1
ATOM 1854 O O . ASN A 1 235 ? -18.536 -11.188 15.546 1.00 85.62 235 ASN A O 1
ATOM 1858 N N . VAL A 1 236 ? -17.949 -9.659 17.085 1.00 85.94 236 VAL A N 1
ATOM 1859 C CA . VAL A 1 236 ? -17.906 -8.515 16.159 1.00 85.94 236 VAL A CA 1
ATOM 1860 C C . VAL A 1 236 ? -16.565 -8.498 15.425 1.00 85.94 236 VAL A C 1
ATOM 1862 O O . VAL A 1 236 ? -15.505 -8.458 16.051 1.00 85.94 236 VAL A O 1
ATOM 1865 N N . GLY A 1 237 ? -16.592 -8.538 14.094 1.00 88.50 237 GLY A N 1
ATOM 1866 C CA . GLY A 1 237 ? -15.377 -8.442 13.289 1.00 88.50 237 GLY A CA 1
ATOM 1867 C C . GLY A 1 237 ? -14.837 -7.013 13.201 1.00 88.50 237 GLY A C 1
ATOM 1868 O O . GLY A 1 237 ? -15.578 -6.055 13.413 1.00 88.50 237 GLY A O 1
ATOM 1869 N N . PHE A 1 238 ? -13.556 -6.862 12.868 1.00 90.19 238 PHE A N 1
ATOM 1870 C CA . PHE A 1 238 ? -12.941 -5.557 12.593 1.00 90.19 238 PHE A CA 1
ATOM 1871 C C . PHE A 1 238 ? -12.573 -5.436 11.117 1.00 90.19 238 PHE A C 1
ATOM 1873 O O . PHE A 1 238 ? -11.953 -6.346 10.564 1.00 90.19 238 PHE A O 1
ATOM 1880 N N . ASN A 1 239 ? -12.968 -4.325 10.499 1.00 91.81 239 ASN A N 1
ATOM 1881 C CA . ASN A 1 239 ? -12.343 -3.818 9.285 1.00 91.81 239 ASN A CA 1
ATOM 1882 C C . ASN A 1 239 ? -11.401 -2.684 9.708 1.00 91.81 239 ASN A C 1
ATOM 1884 O O . ASN A 1 239 ? -11.862 -1.676 10.228 1.00 91.81 239 ASN A O 1
ATOM 1888 N N . ILE A 1 240 ? -10.097 -2.892 9.572 1.00 92.88 240 ILE A N 1
ATOM 1889 C CA . ILE A 1 240 ? -9.077 -1.930 9.990 1.00 92.88 240 ILE A CA 1
ATOM 1890 C C . ILE A 1 240 ? -8.585 -1.211 8.738 1.00 92.88 240 ILE A C 1
ATOM 1892 O O . ILE A 1 240 ? -7.806 -1.796 7.978 1.00 92.88 240 ILE A O 1
ATOM 1896 N N . GLU A 1 241 ? -9.034 0.024 8.522 1.00 94.81 241 GLU A N 1
ATOM 1897 C CA . GLU A 1 241 ? -8.526 0.862 7.437 1.00 94.81 241 GLU A CA 1
ATOM 1898 C C . GLU A 1 241 ? -7.142 1.410 7.820 1.00 94.81 241 GLU A C 1
ATOM 1900 O O . GLU A 1 241 ? -6.961 2.062 8.847 1.00 94.81 241 GLU A O 1
ATOM 1905 N N . LEU A 1 242 ? -6.131 1.118 7.007 1.00 95.12 242 LEU A N 1
ATOM 1906 C CA . LEU A 1 242 ? -4.779 1.646 7.145 1.00 95.12 242 LEU A CA 1
ATOM 1907 C C . LEU A 1 242 ? -4.712 2.967 6.383 1.00 95.12 242 LEU A C 1
ATOM 1909 O O . LEU A 1 242 ? -4.517 2.977 5.162 1.00 95.12 242 LEU A O 1
ATOM 1913 N N . LYS A 1 243 ? -4.890 4.074 7.110 1.00 91.75 243 LYS A N 1
ATOM 1914 C CA . LYS A 1 243 ? -4.912 5.417 6.531 1.00 91.75 243 LYS A CA 1
ATOM 1915 C C . LYS A 1 243 ? -3.507 5.800 6.075 1.00 91.75 243 LYS A C 1
ATOM 1917 O O . LYS A 1 243 ? -2.569 5.767 6.873 1.00 91.75 243 LYS A O 1
ATOM 1922 N N . TRP A 1 244 ? -3.354 6.188 4.816 1.00 93.31 244 TRP A N 1
ATOM 1923 C CA . TRP A 1 244 ? -2.077 6.609 4.242 1.00 93.31 244 TRP A CA 1
ATOM 1924 C C . TRP A 1 244 ? -2.255 7.860 3.384 1.00 93.31 244 TRP A C 1
ATOM 1926 O O . TRP A 1 244 ? -3.332 8.072 2.830 1.00 93.31 244 TRP A O 1
ATOM 1936 N N . ILE A 1 245 ? -1.216 8.697 3.304 1.00 91.62 245 ILE A N 1
ATOM 1937 C CA . ILE A 1 245 ? -1.280 9.946 2.537 1.00 91.62 245 ILE A CA 1
ATOM 1938 C C . ILE A 1 245 ? -1.386 9.649 1.044 1.00 91.62 245 ILE A C 1
ATOM 1940 O O . ILE A 1 245 ? -0.682 8.790 0.524 1.00 91.62 245 ILE A O 1
ATOM 1944 N N . SER A 1 246 ? -2.231 10.397 0.345 1.00 90.94 246 SER A N 1
ATOM 1945 C CA . SER A 1 246 ? -2.400 10.261 -1.101 1.00 90.94 246 SER A CA 1
ATOM 1946 C C . SER A 1 246 ? -2.121 11.575 -1.818 1.00 90.94 246 SER A C 1
ATOM 1948 O O . SER A 1 246 ? -2.490 12.650 -1.335 1.00 90.94 246 SER A O 1
ATOM 1950 N N . GLN A 1 247 ? -1.493 11.495 -2.991 1.00 92.38 247 GLN A N 1
ATOM 1951 C CA . GLN A 1 247 ? -1.339 12.642 -3.878 1.00 92.38 247 GLN A CA 1
ATOM 1952 C C . GLN A 1 247 ? -2.498 12.700 -4.872 1.00 92.38 247 GLN A C 1
ATOM 1954 O O . GLN A 1 247 ? -2.865 11.698 -5.487 1.00 92.38 247 GLN A O 1
ATOM 1959 N N . MET A 1 248 ? -3.052 13.890 -5.058 1.00 91.62 248 MET A N 1
ATOM 1960 C CA . MET A 1 248 ? -4.093 14.173 -6.039 1.00 91.62 248 MET A CA 1
ATOM 1961 C C . MET A 1 248 ? -3.463 14.520 -7.392 1.00 91.62 248 MET A C 1
ATOM 1963 O O . MET A 1 248 ? -2.332 15.003 -7.466 1.00 91.62 248 MET A O 1
ATOM 1967 N N . LYS A 1 249 ? -4.209 14.350 -8.484 1.00 90.25 249 LYS A N 1
ATOM 1968 C CA . LYS A 1 249 ? -3.744 14.594 -9.863 1.00 90.25 249 LYS A CA 1
ATOM 1969 C C . LYS A 1 249 ? -3.289 16.035 -10.126 1.00 90.25 249 LYS A C 1
ATOM 1971 O O . LYS A 1 249 ? -2.448 16.278 -10.984 1.00 90.25 249 LYS A O 1
ATOM 1976 N N . ASN A 1 250 ? -3.802 16.995 -9.357 1.00 89.69 250 ASN A N 1
ATOM 1977 C CA . ASN A 1 250 ? -3.360 18.395 -9.383 1.00 89.69 250 ASN A CA 1
ATOM 1978 C C . ASN A 1 250 ? -2.017 18.641 -8.655 1.00 89.69 250 ASN A C 1
ATOM 1980 O O . ASN A 1 250 ? -1.575 19.783 -8.567 1.00 89.69 250 ASN A O 1
ATOM 1984 N N . GLY A 1 251 ? -1.391 17.598 -8.099 1.00 90.44 251 GLY A N 1
ATOM 1985 C CA . GLY A 1 251 ? -0.122 17.650 -7.371 1.00 90.44 251 GLY A CA 1
ATOM 1986 C C . GLY A 1 251 ? -0.245 17.926 -5.869 1.00 90.44 251 GLY A C 1
ATOM 1987 O O . GLY A 1 251 ? 0.746 17.765 -5.153 1.00 90.44 251 GLY A O 1
ATOM 1988 N N . SER A 1 252 ? -1.429 18.308 -5.377 1.00 91.00 252 SER A N 1
ATOM 1989 C CA . SER A 1 252 ? -1.675 18.509 -3.944 1.00 91.00 252 SER A CA 1
ATOM 1990 C C . SER A 1 252 ? -1.669 17.184 -3.179 1.00 91.00 252 SER A C 1
ATOM 1992 O O . SER A 1 252 ? -2.026 16.139 -3.722 1.00 91.00 252 SER A O 1
ATOM 1994 N N . TRP A 1 253 ? -1.267 17.232 -1.912 1.00 90.69 253 TRP A N 1
ATOM 1995 C CA . TRP A 1 253 ? -1.274 16.076 -1.019 1.00 90.69 253 TRP A CA 1
ATOM 1996 C C . TRP A 1 253 ? -2.442 16.158 -0.040 1.00 90.69 253 TRP A C 1
ATOM 1998 O O . TRP A 1 253 ? -2.766 17.244 0.448 1.00 90.69 253 TRP A O 1
ATOM 2008 N N . GLU A 1 254 ? -3.046 15.012 0.278 1.00 86.12 254 GLU A N 1
ATOM 2009 C CA . GLU A 1 254 ? -4.059 14.912 1.332 1.00 86.12 254 GLU A CA 1
ATOM 2010 C C . GLU A 1 254 ? -3.513 15.490 2.653 1.00 86.12 254 GLU A C 1
ATOM 2012 O O . GLU A 1 254 ? -2.370 15.237 3.045 1.00 86.12 254 GLU A O 1
ATOM 2017 N N . GLY A 1 255 ? -4.308 16.334 3.319 1.00 81.00 255 GLY A N 1
ATOM 2018 C CA . GLY A 1 255 ? -3.900 17.011 4.556 1.00 81.00 255 GLY A CA 1
ATOM 2019 C C . GLY A 1 255 ? -2.709 17.971 4.406 1.00 81.00 255 GLY A C 1
ATOM 2020 O O . GLY A 1 255 ? -2.096 18.327 5.408 1.00 81.00 255 GLY A O 1
ATOM 2021 N N . ASN A 1 256 ? -2.346 18.368 3.177 1.00 83.75 256 ASN A N 1
ATOM 2022 C CA . ASN A 1 256 ? -1.146 19.157 2.867 1.00 83.75 256 ASN A CA 1
ATOM 2023 C C . ASN A 1 256 ? 0.166 18.512 3.365 1.00 83.75 256 ASN A C 1
ATOM 2025 O O . ASN A 1 256 ? 1.147 19.207 3.643 1.00 83.75 256 ASN A O 1
ATOM 2029 N N . LEU A 1 257 ? 0.200 17.178 3.470 1.00 83.88 257 LEU A N 1
ATOM 2030 C CA . LEU A 1 257 ? 1.363 16.426 3.940 1.00 83.88 257 LEU A CA 1
ATOM 2031 C C . LEU A 1 257 ? 2.222 15.951 2.767 1.00 83.88 257 LEU A C 1
ATOM 2033 O O . LEU A 1 257 ? 1.868 15.008 2.073 1.00 83.88 257 LEU A O 1
ATOM 2037 N N . SER A 1 258 ? 3.393 16.558 2.572 1.00 79.50 258 SER A N 1
ATOM 2038 C CA . SER A 1 258 ? 4.362 16.123 1.550 1.00 79.50 258 SER A CA 1
ATOM 2039 C C . SER A 1 258 ? 5.281 14.983 2.006 1.00 79.50 258 SER A C 1
ATOM 2041 O O . SER A 1 258 ? 6.073 14.469 1.218 1.00 79.50 258 SER A O 1
ATOM 2043 N N . SER A 1 259 ? 5.218 14.602 3.283 1.00 84.31 259 SER A N 1
ATOM 2044 C CA . SER A 1 259 ? 5.971 13.486 3.847 1.00 84.31 259 SER A CA 1
ATOM 2045 C C . SER A 1 259 ? 5.225 12.840 5.008 1.00 84.31 259 SER A C 1
ATOM 2047 O O . SER A 1 259 ? 4.403 13.466 5.688 1.00 84.31 259 SER A O 1
ATOM 2049 N N . TYR A 1 260 ? 5.539 11.568 5.239 1.00 88.62 260 TYR A N 1
ATOM 2050 C CA . TYR A 1 260 ? 4.900 10.761 6.264 1.00 88.62 260 TYR A CA 1
ATOM 2051 C C . TYR A 1 260 ? 5.872 9.789 6.925 1.00 88.62 260 TYR A C 1
ATOM 2053 O O . TYR A 1 260 ? 7.087 9.979 6.862 1.00 88.62 260 TYR A O 1
ATOM 2061 N N . PHE A 1 261 ? 5.348 8.772 7.604 1.00 92.12 261 PHE A N 1
ATOM 2062 C CA . PHE A 1 261 ? 6.167 7.701 8.160 1.00 92.12 261 PHE A CA 1
ATOM 2063 C C . PHE A 1 261 ? 6.857 6.883 7.058 1.00 92.12 261 PHE A C 1
ATOM 2065 O O . PHE A 1 261 ? 6.478 6.914 5.889 1.00 92.12 261 PHE A O 1
ATOM 2072 N N . ASN A 1 262 ? 7.865 6.100 7.438 1.00 93.69 262 ASN A N 1
ATOM 2073 C CA . ASN A 1 262 ? 8.345 5.009 6.596 1.00 93.69 262 ASN A CA 1
ATOM 2074 C C . ASN A 1 262 ? 7.288 3.884 6.581 1.00 93.69 262 ASN A C 1
ATOM 2076 O O . ASN A 1 262 ? 6.848 3.449 7.648 1.00 93.69 262 ASN A O 1
ATOM 2080 N N . MET A 1 263 ? 6.896 3.397 5.396 1.00 95.56 263 MET A N 1
ATOM 2081 C CA . MET A 1 263 ? 5.841 2.380 5.253 1.00 95.56 263 MET A CA 1
ATOM 2082 C C . MET A 1 263 ? 6.169 1.058 5.966 1.00 95.56 263 MET A C 1
ATOM 2084 O O . MET A 1 263 ? 5.274 0.442 6.546 1.00 95.56 263 MET A O 1
ATOM 2088 N N . ASN A 1 264 ? 7.437 0.615 5.970 1.00 96.19 264 ASN A N 1
ATOM 2089 C CA . ASN A 1 264 ? 7.832 -0.590 6.705 1.00 96.19 264 ASN A CA 1
ATOM 2090 C C . ASN A 1 264 ? 7.620 -0.389 8.203 1.00 96.19 264 ASN A C 1
ATOM 2092 O O . ASN A 1 264 ? 6.933 -1.193 8.819 1.00 96.19 264 ASN A O 1
ATOM 2096 N N . THR A 1 265 ? 8.145 0.696 8.777 1.00 95.19 265 THR A N 1
ATOM 2097 C CA . THR A 1 265 ? 7.967 0.996 10.206 1.00 95.19 265 THR A CA 1
ATOM 2098 C C . THR A 1 265 ? 6.490 1.121 10.575 1.00 95.19 265 THR A C 1
ATOM 2100 O O . THR A 1 265 ? 6.052 0.524 11.558 1.00 95.19 265 THR A O 1
ATOM 2103 N N . PHE A 1 266 ? 5.716 1.845 9.762 1.00 95.81 266 PHE A N 1
ATOM 2104 C CA . PHE A 1 266 ? 4.280 2.034 9.950 1.00 95.81 266 PHE A CA 1
ATOM 2105 C C . PHE A 1 266 ? 3.532 0.698 10.050 1.00 95.81 266 PHE A C 1
ATOM 2107 O O . PHE A 1 266 ? 2.825 0.434 11.028 1.00 95.81 266 PHE A O 1
ATOM 2114 N N . LEU A 1 267 ? 3.736 -0.174 9.060 1.00 96.62 267 LEU A N 1
ATOM 2115 C CA . LEU A 1 267 ? 3.067 -1.468 9.004 1.00 96.62 267 LEU A CA 1
ATOM 2116 C C . LEU A 1 267 ? 3.592 -2.445 10.050 1.00 96.62 267 LEU A C 1
ATOM 2118 O O . LEU A 1 267 ? 2.793 -3.170 10.634 1.00 96.62 267 LEU A O 1
ATOM 2122 N N . ASP A 1 268 ? 4.892 -2.461 10.335 1.00 95.81 268 ASP A N 1
ATOM 2123 C CA . ASP A 1 268 ? 5.473 -3.365 11.328 1.00 95.81 268 ASP A CA 1
ATOM 2124 C C . ASP A 1 268 ? 4.836 -3.147 12.706 1.00 95.81 268 ASP A C 1
ATOM 2126 O O . ASP A 1 268 ? 4.471 -4.117 13.374 1.00 95.81 268 ASP A O 1
ATOM 2130 N N . ILE A 1 269 ? 4.625 -1.890 13.108 1.00 93.81 269 ILE A N 1
ATOM 2131 C CA . ILE A 1 269 ? 3.985 -1.542 14.383 1.00 93.81 269 ILE A CA 1
ATOM 2132 C C . ILE A 1 269 ? 2.525 -2.011 14.409 1.00 93.81 269 ILE A C 1
ATOM 2134 O O . ILE A 1 269 ? 2.106 -2.709 15.341 1.00 93.81 269 ILE A O 1
ATOM 2138 N N . ILE A 1 270 ? 1.737 -1.640 13.395 1.00 93.31 270 ILE A N 1
ATOM 2139 C CA . ILE A 1 270 ? 0.297 -1.925 13.373 1.00 93.31 270 ILE A CA 1
ATOM 2140 C C . ILE A 1 270 ? 0.045 -3.426 13.232 1.00 93.31 270 ILE A C 1
ATOM 2142 O O . ILE A 1 270 ? -0.717 -3.997 14.016 1.00 93.31 270 ILE A O 1
ATOM 2146 N N . LEU A 1 271 ? 0.711 -4.086 12.283 1.00 93.31 271 LEU A N 1
ATOM 2147 C CA . LEU A 1 271 ? 0.551 -5.518 12.048 1.00 93.31 271 LEU A CA 1
ATOM 2148 C C . LEU A 1 271 ? 1.002 -6.329 13.264 1.00 93.31 271 LEU A C 1
ATOM 2150 O O . LEU A 1 271 ? 0.279 -7.241 13.663 1.00 93.31 271 LEU A O 1
ATOM 2154 N N . SER A 1 272 ? 2.115 -5.969 13.917 1.00 91.50 272 SER A N 1
ATOM 2155 C CA . SER A 1 272 ? 2.539 -6.638 15.158 1.00 91.50 272 SER A CA 1
ATOM 2156 C C . SER A 1 272 ? 1.486 -6.504 16.257 1.00 91.50 272 SER A C 1
ATOM 2158 O O . SER A 1 272 ? 1.117 -7.497 16.885 1.00 91.50 272 SER A O 1
ATOM 2160 N N . CYS A 1 273 ? 0.939 -5.300 16.453 1.00 89.31 273 CYS A N 1
ATOM 2161 C CA . CYS A 1 273 ? -0.112 -5.052 17.438 1.00 89.31 273 CYS A CA 1
ATOM 2162 C C . CYS A 1 273 ? -1.363 -5.903 17.159 1.00 89.31 273 CYS A C 1
ATOM 2164 O O . CYS A 1 273 ? -1.882 -6.569 18.058 1.00 89.31 273 CYS A O 1
ATOM 2166 N N . VAL A 1 274 ? -1.832 -5.921 15.909 1.00 90.31 274 VAL A N 1
ATOM 2167 C CA . VAL A 1 274 ? -3.044 -6.647 15.504 1.00 90.31 274 VAL A CA 1
ATOM 2168 C C . VAL A 1 274 ? -2.843 -8.163 15.552 1.00 90.31 274 VAL A C 1
ATOM 2170 O O . VAL A 1 274 ? -3.737 -8.885 15.992 1.00 90.31 274 VAL A O 1
ATOM 2173 N N . LEU A 1 275 ? -1.681 -8.674 15.147 1.00 87.88 275 LEU A N 1
ATOM 2174 C CA . LEU A 1 275 ? -1.390 -10.108 15.193 1.00 87.88 275 LEU A CA 1
ATOM 2175 C C . LEU A 1 275 ? -1.273 -10.625 16.631 1.00 87.88 275 LEU A C 1
ATOM 2177 O O . LEU A 1 275 ? -1.760 -11.718 16.911 1.00 87.88 275 LEU A O 1
ATOM 2181 N N . GLN A 1 276 ? -0.718 -9.824 17.546 1.00 85.50 276 GLN A N 1
ATOM 2182 C CA . GLN A 1 276 ? -0.614 -10.169 18.967 1.00 85.50 276 GLN A CA 1
ATOM 2183 C C . GLN A 1 276 ? -1.951 -10.045 19.713 1.00 85.50 276 GLN A C 1
ATOM 2185 O O . GLN A 1 276 ? -2.253 -10.870 20.571 1.00 85.50 276 GLN A O 1
ATOM 2190 N N . LYS A 1 277 ? -2.764 -9.022 19.407 1.00 83.12 277 LYS A N 1
ATOM 2191 C CA . LYS A 1 277 ? -4.006 -8.718 20.149 1.00 83.12 277 LYS A CA 1
ATOM 2192 C C . LYS A 1 277 ? -5.283 -9.246 19.498 1.00 83.12 277 LYS A C 1
ATOM 2194 O O . LYS A 1 277 ? -6.329 -9.254 20.141 1.00 83.12 277 LYS A O 1
ATOM 2199 N N . GLY A 1 278 ? -5.221 -9.665 18.237 1.00 79.50 278 GLY A N 1
ATOM 2200 C CA . GLY A 1 278 ? -6.394 -10.067 17.463 1.00 79.50 278 GLY A CA 1
ATOM 2201 C C . GLY A 1 278 ? -7.041 -11.379 17.908 1.00 79.50 278 GLY A C 1
ATOM 2202 O O . GLY A 1 278 ? -8.227 -11.561 17.651 1.00 79.50 278 GLY A O 1
ATOM 2203 N N . ALA A 1 279 ? -6.298 -12.260 18.593 1.00 81.44 279 ALA A N 1
ATOM 2204 C CA . ALA A 1 279 ? -6.764 -13.583 19.022 1.00 81.44 279 ALA A CA 1
ATOM 2205 C C . ALA A 1 279 ? -7.475 -14.342 17.872 1.00 81.44 279 ALA A C 1
ATOM 2207 O O . ALA A 1 279 ? -6.907 -14.452 16.775 1.00 81.44 279 ALA A O 1
ATOM 2208 N N . ASP A 1 280 ? -8.701 -14.818 18.113 1.00 84.81 280 ASP A N 1
ATOM 2209 C CA . ASP A 1 280 ? -9.568 -15.515 17.148 1.00 84.81 280 ASP A CA 1
ATOM 2210 C C . ASP A 1 280 ? -10.593 -14.589 16.467 1.00 84.81 280 ASP A C 1
ATOM 2212 O O . ASP A 1 280 ? -11.486 -15.039 15.742 1.00 84.81 280 ASP A O 1
ATOM 2216 N N . ARG A 1 281 ? -10.487 -13.270 16.681 1.00 87.38 281 ARG A N 1
ATOM 2217 C CA . ARG A 1 281 ? -11.403 -12.297 16.084 1.00 87.38 281 ARG A CA 1
ATOM 2218 C C . ARG A 1 281 ? -11.282 -12.314 14.564 1.00 87.38 281 ARG A C 1
ATOM 2220 O O . ARG A 1 281 ? -10.196 -12.380 13.990 1.00 87.38 281 ARG A O 1
ATOM 2227 N N . ARG A 1 282 ? -12.423 -12.156 13.894 1.00 89.44 282 ARG A N 1
ATOM 2228 C CA . ARG A 1 282 ? -12.469 -11.935 12.445 1.00 89.44 282 ARG A CA 1
ATOM 2229 C C . ARG A 1 282 ? -11.947 -10.535 12.135 1.00 89.44 282 ARG A C 1
ATOM 2231 O O . ARG A 1 282 ? -12.608 -9.556 12.471 1.00 89.44 282 ARG A O 1
ATOM 2238 N N . ILE A 1 283 ? -10.788 -10.443 11.497 1.00 90.44 283 ILE A N 1
ATOM 2239 C CA . ILE A 1 283 ? -10.158 -9.170 11.134 1.00 90.44 283 ILE A CA 1
ATOM 2240 C C . ILE A 1 283 ? -9.902 -9.155 9.633 1.00 90.44 283 ILE A C 1
ATOM 2242 O O . ILE A 1 283 ? -9.494 -10.162 9.055 1.00 90.44 283 ILE A O 1
ATOM 2246 N N . VAL A 1 284 ? -10.167 -8.006 9.029 1.00 92.50 284 VAL A N 1
ATOM 2247 C CA . V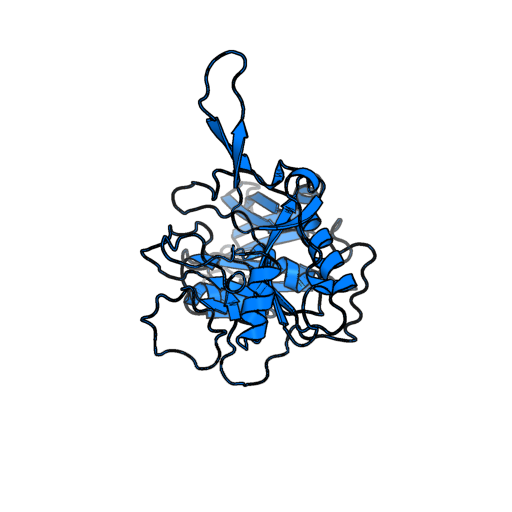AL A 1 284 ? -9.847 -7.672 7.647 1.00 92.50 284 VAL A CA 1
ATOM 2248 C C . VAL A 1 284 ? -9.141 -6.321 7.671 1.00 92.50 284 VAL A C 1
ATOM 2250 O O . VAL A 1 284 ? -9.552 -5.435 8.417 1.00 92.50 284 VAL A O 1
ATOM 2253 N N . PHE A 1 285 ? -8.069 -6.175 6.902 1.00 94.81 285 PHE A N 1
ATOM 2254 C CA . PHE A 1 285 ? -7.468 -4.869 6.650 1.00 94.81 285 PHE A CA 1
ATOM 2255 C C . PHE A 1 285 ? -8.094 -4.240 5.407 1.00 94.81 285 PHE A C 1
ATOM 2257 O O . PHE A 1 285 ? -8.534 -4.957 4.505 1.00 94.81 285 PHE A O 1
ATOM 2264 N N . SER A 1 286 ? -8.057 -2.919 5.311 1.00 95.00 286 SER A N 1
ATOM 2265 C CA . SER A 1 286 ? -8.345 -2.194 4.074 1.00 95.00 286 SER A CA 1
ATOM 2266 C C . SER A 1 286 ? -7.426 -0.981 3.906 1.00 95.00 286 SER A C 1
ATOM 2268 O O . SER A 1 286 ? -6.831 -0.531 4.881 1.00 95.00 286 SER A O 1
ATOM 2270 N N . SER A 1 287 ? -7.225 -0.492 2.681 1.00 95.56 287 SER A N 1
ATOM 2271 C CA . SER A 1 287 ? -6.526 0.781 2.424 1.00 95.56 287 SER A CA 1
ATOM 2272 C C . SER A 1 287 ? -6.847 1.317 1.027 1.00 95.56 287 SER A C 1
ATOM 2274 O O . SER A 1 287 ? -7.091 0.528 0.114 1.00 95.56 287 SER A O 1
ATOM 2276 N N . PHE A 1 288 ? -6.835 2.644 0.867 1.00 93.81 288 PHE A N 1
ATOM 2277 C CA . PHE A 1 288 ? -6.856 3.316 -0.441 1.00 93.81 288 PHE A CA 1
ATOM 2278 C C . PHE A 1 288 ? -5.484 3.341 -1.116 1.00 93.81 288 PHE A C 1
ATOM 2280 O O . PHE A 1 288 ? -5.400 3.634 -2.306 1.00 93.81 288 PHE A O 1
ATOM 2287 N N . ASP A 1 289 ? -4.418 3.053 -0.366 1.00 95.31 289 ASP A N 1
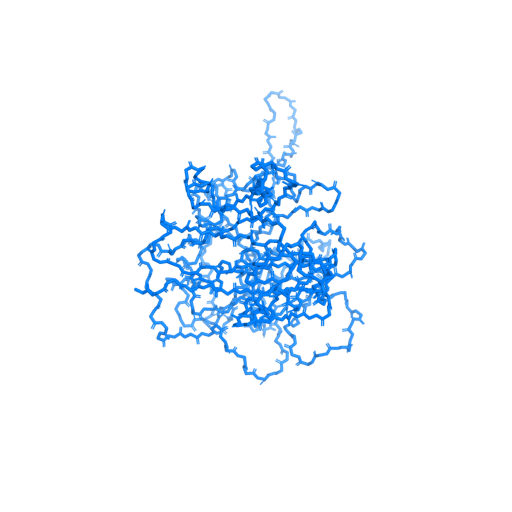ATOM 2288 C CA . ASP A 1 289 ? -3.064 3.070 -0.893 1.00 95.31 289 ASP A CA 1
ATOM 2289 C C . ASP A 1 289 ? -2.676 1.671 -1.422 1.00 95.31 289 ASP A C 1
ATOM 2291 O O . ASP A 1 289 ? -2.701 0.682 -0.669 1.00 95.31 289 ASP A O 1
ATOM 2295 N N . PRO A 1 290 ? -2.360 1.552 -2.723 1.00 94.88 290 PRO A N 1
ATOM 2296 C CA . PRO A 1 290 ? -2.025 0.275 -3.346 1.00 94.88 290 PRO A CA 1
ATOM 2297 C C . PRO A 1 290 ? -0.717 -0.319 -2.802 1.00 94.88 290 PRO A C 1
ATOM 2299 O O . PRO A 1 290 ? -0.645 -1.535 -2.616 1.00 94.88 290 PRO A O 1
ATOM 2302 N N . ASP A 1 291 ? 0.280 0.502 -2.459 1.00 96.00 291 ASP A N 1
ATOM 2303 C CA . ASP A 1 291 ? 1.555 0.028 -1.906 1.00 96.00 291 ASP A CA 1
ATOM 2304 C C . ASP A 1 291 ? 1.371 -0.532 -0.492 1.00 96.00 291 ASP A C 1
ATOM 2306 O O . ASP A 1 291 ? 1.880 -1.611 -0.180 1.00 96.00 291 ASP A O 1
ATOM 2310 N N . ILE A 1 292 ? 0.555 0.114 0.346 1.00 97.00 292 ILE A N 1
ATOM 2311 C CA . ILE A 1 292 ? 0.136 -0.422 1.646 1.00 97.00 292 ILE A CA 1
ATOM 2312 C C . ILE A 1 292 ? -0.554 -1.776 1.475 1.00 97.00 292 ILE A C 1
ATOM 2314 O O . ILE A 1 292 ? -0.243 -2.717 2.216 1.00 97.00 292 ILE A O 1
ATOM 2318 N N . CYS A 1 293 ? -1.451 -1.913 0.494 1.00 96.81 293 CYS A N 1
ATOM 2319 C CA . CYS A 1 293 ? -2.135 -3.180 0.244 1.00 96.81 293 CYS A CA 1
ATOM 2320 C C . CYS A 1 293 ? -1.150 -4.298 -0.131 1.00 96.81 293 CYS A C 1
ATOM 2322 O O . CYS A 1 293 ? -1.176 -5.381 0.471 1.00 96.81 293 CYS A O 1
ATOM 2324 N N . THR A 1 294 ? -0.238 -4.012 -1.062 1.00 95.38 294 THR A N 1
ATOM 2325 C CA . THR A 1 294 ? 0.843 -4.914 -1.478 1.00 95.38 294 THR A CA 1
ATOM 2326 C C . THR A 1 294 ? 1.738 -5.292 -0.298 1.00 95.38 294 THR A C 1
ATOM 2328 O O . THR A 1 294 ? 2.050 -6.469 -0.086 1.00 95.38 294 THR A O 1
ATOM 2331 N N . MET A 1 295 ? 2.118 -4.330 0.541 1.00 97.06 295 MET A N 1
ATOM 2332 C CA . MET A 1 295 ? 2.969 -4.581 1.703 1.00 97.06 295 MET A CA 1
ATOM 2333 C C . MET A 1 295 ? 2.289 -5.439 2.760 1.00 97.06 295 MET A C 1
ATOM 2335 O O . MET A 1 295 ? 2.904 -6.386 3.246 1.00 97.06 295 MET A O 1
ATOM 2339 N N . VAL A 1 296 ? 1.026 -5.172 3.103 1.00 95.94 296 VAL A N 1
ATOM 2340 C CA . VAL A 1 296 ? 0.273 -6.011 4.052 1.00 95.94 296 VAL A CA 1
ATOM 2341 C C . VAL A 1 296 ? 0.179 -7.441 3.538 1.00 95.94 296 VAL A C 1
ATOM 2343 O O . VAL A 1 296 ? 0.386 -8.381 4.309 1.00 95.94 296 VAL A O 1
ATOM 2346 N N . ARG A 1 297 ? -0.076 -7.613 2.234 1.00 93.19 297 ARG A N 1
ATOM 2347 C CA . ARG A 1 297 ? -0.174 -8.932 1.605 1.00 93.19 297 ARG A CA 1
ATOM 2348 C C . ARG A 1 297 ? 1.123 -9.736 1.697 1.00 93.19 297 ARG A C 1
ATOM 2350 O O . ARG A 1 297 ? 1.052 -10.961 1.819 1.00 93.19 297 ARG A O 1
ATOM 2357 N N . ASN A 1 298 ? 2.271 -9.063 1.636 1.00 92.94 298 ASN A N 1
ATOM 2358 C CA . ASN A 1 298 ? 3.599 -9.677 1.675 1.00 92.94 298 ASN A CA 1
ATOM 2359 C C . ASN A 1 298 ? 4.179 -9.808 3.097 1.00 92.94 298 ASN A C 1
ATOM 2361 O O . ASN A 1 298 ? 4.972 -10.712 3.349 1.00 92.94 298 ASN A O 1
ATOM 2365 N N . LYS A 1 299 ? 3.780 -8.950 4.044 1.00 94.25 299 LYS A N 1
ATOM 2366 C CA . LYS A 1 299 ? 4.295 -8.950 5.426 1.00 94.25 299 LYS A CA 1
ATOM 2367 C C . LYS A 1 299 ? 3.626 -9.968 6.348 1.00 94.25 299 LYS A C 1
ATOM 2369 O O . LYS A 1 299 ? 4.220 -10.341 7.357 1.00 94.25 299 LYS A O 1
ATOM 2374 N N . GLN A 1 300 ? 2.399 -10.396 6.048 1.00 92.31 300 GLN A N 1
ATOM 2375 C CA . GLN A 1 300 ? 1.666 -11.364 6.866 1.00 92.31 300 GLN A CA 1
ATOM 2376 C C . GLN A 1 300 ? 0.745 -12.255 6.027 1.00 92.31 300 GLN A C 1
ATOM 2378 O O . GLN A 1 300 ? 0.371 -11.930 4.903 1.00 92.31 300 GLN A O 1
ATOM 2383 N N . ASN A 1 301 ? 0.367 -13.399 6.595 1.00 90.44 301 ASN A N 1
ATOM 2384 C CA . ASN A 1 301 ? -0.455 -14.423 5.949 1.00 90.44 301 ASN A CA 1
ATOM 2385 C C . ASN A 1 301 ? -1.756 -14.766 6.699 1.00 90.44 301 ASN A C 1
ATOM 2387 O O . ASN A 1 301 ? -2.502 -15.636 6.247 1.00 90.44 301 ASN A O 1
ATOM 2391 N N . LYS A 1 302 ? -2.039 -14.136 7.842 1.00 91.12 302 LYS A N 1
ATOM 2392 C CA . LYS A 1 302 ? -3.189 -14.449 8.699 1.00 91.12 302 LYS A CA 1
ATOM 2393 C C . LYS A 1 302 ? -4.466 -13.751 8.244 1.00 91.12 302 LYS A C 1
ATOM 2395 O O . LYS A 1 302 ? -5.482 -14.423 8.097 1.00 91.12 302 LYS A O 1
ATOM 2400 N N . TYR A 1 303 ? -4.444 -12.439 8.035 1.00 92.00 303 TYR A N 1
ATOM 2401 C CA . TYR A 1 303 ? -5.649 -11.654 7.745 1.00 92.00 303 TYR A CA 1
ATOM 2402 C C . TYR A 1 303 ? -5.666 -11.187 6.287 1.00 92.00 303 TYR A C 1
ATOM 2404 O O . TYR A 1 303 ? -4.612 -10.866 5.739 1.00 92.00 303 TYR A O 1
ATOM 2412 N N . PRO A 1 304 ? -6.829 -11.141 5.627 1.00 92.75 304 PRO A N 1
ATOM 2413 C CA . PRO A 1 304 ? -6.915 -10.579 4.289 1.00 92.75 304 PRO A CA 1
ATOM 2414 C C . PRO A 1 304 ? -6.825 -9.048 4.301 1.00 92.75 304 PRO A C 1
ATOM 2416 O O . PRO A 1 304 ? -7.075 -8.403 5.321 1.00 92.75 304 PRO A O 1
ATOM 2419 N N . ILE A 1 305 ? -6.507 -8.493 3.134 1.00 94.06 305 ILE A N 1
ATOM 2420 C CA . ILE A 1 305 ? -6.498 -7.062 2.828 1.00 94.06 305 ILE A CA 1
ATOM 2421 C C . ILE A 1 305 ? -7.476 -6.803 1.677 1.00 94.06 305 ILE A C 1
ATOM 2423 O O . ILE A 1 305 ? -7.532 -7.593 0.730 1.00 94.06 305 ILE A O 1
ATOM 2427 N N . LEU A 1 306 ? -8.258 -5.732 1.792 1.00 92.88 306 LEU A N 1
ATOM 2428 C CA . LEU A 1 306 ? -9.188 -5.242 0.779 1.00 92.88 306 LEU A CA 1
ATOM 2429 C C . LEU A 1 306 ? -8.682 -3.914 0.217 1.00 92.88 306 LEU A C 1
ATOM 2431 O O . LEU A 1 306 ? -8.313 -3.027 0.985 1.00 92.88 306 LEU A O 1
ATOM 2435 N N . PHE A 1 307 ? -8.690 -3.762 -1.103 1.00 93.69 307 PHE A N 1
ATOM 2436 C CA . PHE A 1 307 ? -8.279 -2.507 -1.730 1.00 93.69 307 PHE A CA 1
ATOM 2437 C C . PHE A 1 307 ? -9.488 -1.574 -1.884 1.00 93.69 307 PHE A C 1
ATOM 2439 O O . PHE A 1 307 ? -10.499 -1.925 -2.498 1.00 93.69 307 PHE A O 1
ATOM 2446 N N . LEU A 1 308 ? -9.415 -0.403 -1.255 1.00 92.00 308 LEU A N 1
ATOM 2447 C CA . LEU A 1 308 ? -10.449 0.623 -1.318 1.00 92.00 308 LEU A CA 1
ATOM 2448 C C . LEU A 1 308 ? -10.255 1.450 -2.589 1.00 92.00 308 LEU A C 1
ATOM 2450 O O . LEU A 1 308 ? -9.156 1.910 -2.882 1.00 92.00 308 LEU A O 1
ATOM 2454 N N . THR A 1 309 ? -11.329 1.674 -3.342 1.00 89.00 309 THR A N 1
ATOM 2455 C CA . THR A 1 309 ? -11.277 2.531 -4.529 1.00 89.00 309 THR A CA 1
ATOM 2456 C C . THR A 1 309 ? -12.492 3.444 -4.607 1.00 89.00 309 THR A C 1
ATOM 2458 O O . THR A 1 309 ? -13.637 3.035 -4.390 1.00 89.00 309 THR A O 1
ATOM 2461 N N . GLN A 1 310 ? -12.231 4.707 -4.943 1.00 84.75 310 GLN A N 1
ATOM 2462 C CA . GLN A 1 310 ? -13.266 5.688 -5.264 1.00 84.75 310 GLN A CA 1
ATOM 2463 C C . GLN A 1 310 ? -13.779 5.557 -6.708 1.00 84.75 310 GLN A C 1
ATOM 2465 O O . GLN A 1 310 ? -14.783 6.175 -7.054 1.00 84.75 310 GLN A O 1
ATOM 2470 N N . GLY A 1 311 ? -13.115 4.746 -7.545 1.00 82.62 311 GLY A N 1
ATOM 2471 C CA . GLY A 1 311 ? -13.418 4.642 -8.969 1.00 82.62 311 GLY A CA 1
ATOM 2472 C C . GLY A 1 311 ? -13.406 6.007 -9.664 1.00 82.62 311 GLY A C 1
ATOM 2473 O O . GLY A 1 311 ? -12.632 6.893 -9.311 1.00 82.62 311 GLY A O 1
ATOM 2474 N N . ILE A 1 312 ? -14.295 6.174 -10.644 1.00 80.88 312 ILE A N 1
ATOM 2475 C CA . ILE A 1 312 ? -14.557 7.479 -11.259 1.00 80.88 312 ILE A CA 1
ATOM 2476 C C . ILE A 1 312 ? -15.645 8.163 -10.432 1.00 80.88 312 ILE A C 1
ATOM 2478 O O . ILE A 1 312 ? -16.770 7.664 -10.350 1.00 80.88 312 ILE A O 1
ATOM 2482 N N . CYS A 1 313 ? -15.310 9.294 -9.817 1.00 77.75 313 CYS A N 1
ATOM 2483 C CA . CYS A 1 313 ? -16.204 10.009 -8.919 1.00 77.75 313 CYS A CA 1
ATOM 2484 C C . CYS A 1 313 ? -16.095 11.521 -9.134 1.00 77.75 313 CYS A C 1
ATOM 2486 O O . CYS A 1 313 ? -14.999 12.063 -9.161 1.00 77.75 313 CYS A O 1
ATOM 2488 N N . GLU A 1 314 ? -17.234 12.209 -9.235 1.00 78.62 314 GLU A N 1
ATOM 2489 C CA . GLU A 1 314 ? -17.281 13.678 -9.323 1.00 78.62 314 GLU A CA 1
ATOM 2490 C C . GLU A 1 314 ? -17.143 14.357 -7.949 1.00 78.62 314 GLU A C 1
ATOM 2492 O O . GLU A 1 314 ? -16.853 15.547 -7.861 1.00 78.62 314 GLU A O 1
ATOM 2497 N N . ARG A 1 315 ? -17.373 13.610 -6.857 1.00 80.44 315 ARG A N 1
ATOM 2498 C CA . ARG A 1 315 ? -17.374 14.145 -5.484 1.00 80.44 315 ARG A CA 1
ATOM 2499 C C . ARG A 1 315 ? -15.969 14.318 -4.910 1.00 80.44 315 ARG A C 1
ATOM 2501 O O . ARG A 1 315 ? -15.767 15.211 -4.091 1.00 80.44 315 ARG A O 1
ATOM 2508 N N . TYR A 1 316 ? -15.036 13.448 -5.287 1.00 82.31 316 TYR A N 1
ATOM 2509 C CA . TYR A 1 316 ? -13.686 13.409 -4.727 1.00 82.31 316 TYR A CA 1
ATOM 2510 C C . TYR A 1 316 ? -12.651 13.725 -5.808 1.00 82.31 316 TYR A C 1
ATOM 2512 O O . TYR A 1 316 ? -12.840 13.311 -6.952 1.00 82.31 316 TYR A O 1
ATOM 2520 N N . PRO A 1 317 ? -11.559 14.436 -5.475 1.00 86.19 317 PRO A N 1
ATOM 2521 C CA . PRO A 1 317 ? -10.487 14.691 -6.428 1.00 86.19 317 PRO A CA 1
ATOM 2522 C C . PRO A 1 317 ? -9.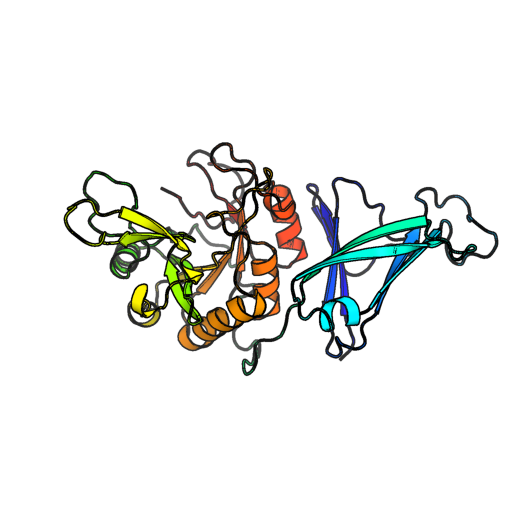890 13.393 -6.979 1.00 86.19 317 PRO A C 1
ATOM 2524 O O . PRO A 1 317 ? -9.757 12.401 -6.262 1.00 86.19 317 PRO A O 1
ATOM 2527 N N . GLU A 1 318 ? -9.485 13.413 -8.248 1.00 88.56 318 GLU A N 1
ATOM 2528 C CA . GLU A 1 318 ? -8.765 12.294 -8.855 1.00 88.56 318 GLU A CA 1
ATOM 2529 C C . GLU A 1 318 ? -7.413 12.072 -8.164 1.00 88.56 318 GLU A C 1
ATOM 2531 O O . GLU A 1 318 ? -6.640 13.013 -7.955 1.00 88.56 318 GLU A O 1
ATOM 2536 N N . LEU A 1 319 ? -7.115 10.810 -7.861 1.00 90.69 319 LEU A N 1
ATOM 2537 C CA . LEU A 1 319 ? -5.832 10.383 -7.311 1.00 90.69 319 LEU A CA 1
ATOM 2538 C C . LEU A 1 319 ? 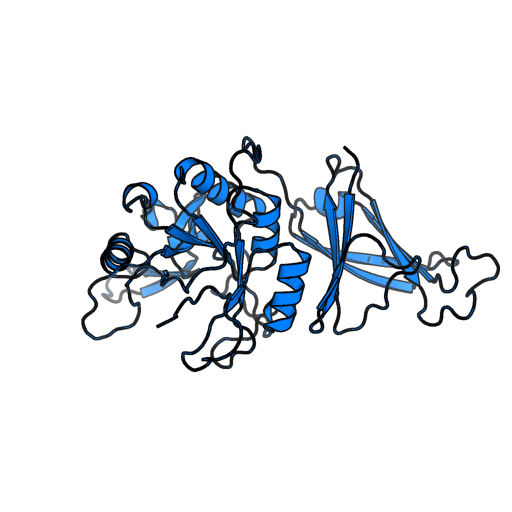-4.761 10.352 -8.411 1.00 90.69 319 LEU A C 1
ATOM 2540 O O . LEU A 1 319 ? -5.043 10.025 -9.565 1.00 90.69 319 LEU A O 1
ATOM 2544 N N . MET A 1 320 ? -3.527 10.704 -8.047 1.00 91.38 320 MET A N 1
ATOM 2545 C CA . MET A 1 320 ? -2.381 10.694 -8.961 1.00 91.38 320 MET A CA 1
ATOM 2546 C C . MET A 1 320 ? -2.022 9.266 -9.386 1.00 91.38 320 MET A C 1
ATOM 2548 O O . MET A 1 320 ? -1.746 9.028 -10.561 1.00 91.38 320 MET A O 1
ATOM 2552 N N . ASP A 1 321 ? -2.052 8.319 -8.445 1.00 91.19 321 ASP A N 1
ATOM 2553 C CA . ASP A 1 321 ? -1.684 6.926 -8.692 1.00 91.19 321 ASP A CA 1
ATOM 2554 C C . ASP A 1 321 ? -2.643 6.265 -9.689 1.00 91.19 321 ASP A C 1
ATOM 2556 O O . ASP A 1 321 ? -3.853 6.177 -9.455 1.00 91.19 321 ASP A O 1
ATOM 2560 N N . VAL A 1 322 ? -2.089 5.773 -10.799 1.00 89.19 322 VAL A N 1
ATOM 2561 C CA . VAL A 1 322 ? -2.840 5.138 -11.890 1.00 89.19 322 VAL A CA 1
ATOM 2562 C C . VAL A 1 322 ? -3.667 3.946 -11.413 1.00 89.19 322 VAL A C 1
ATOM 2564 O O . VAL A 1 322 ? -4.778 3.749 -11.907 1.00 89.19 322 VAL A O 1
ATOM 2567 N N . ARG A 1 323 ? -3.189 3.213 -10.397 1.00 90.94 323 ARG A N 1
ATOM 2568 C CA . ARG A 1 323 ? -3.851 2.036 -9.811 1.00 90.94 323 ARG A CA 1
ATOM 2569 C C . ARG A 1 323 ? -5.183 2.391 -9.146 1.00 90.94 323 ARG A C 1
ATOM 2571 O O . ARG A 1 323 ? -6.043 1.525 -8.986 1.00 90.94 323 ARG A O 1
ATOM 2578 N N . CYS A 1 324 ? -5.384 3.666 -8.811 1.00 90.50 324 CYS A N 1
ATOM 2579 C CA . CYS A 1 324 ? -6.563 4.165 -8.108 1.00 90.50 324 CYS A CA 1
ATOM 2580 C C . CYS A 1 324 ? -7.560 4.921 -9.006 1.00 90.50 324 CYS A C 1
ATOM 2582 O O . CYS A 1 324 ? -8.658 5.238 -8.549 1.00 90.50 324 CYS A O 1
ATOM 2584 N N . GLN A 1 325 ? -7.209 5.225 -10.262 1.00 86.19 325 GLN A N 1
ATOM 2585 C CA . GLN A 1 325 ? -7.955 6.180 -11.102 1.00 86.19 325 GLN A CA 1
ATOM 2586 C C . GLN A 1 325 ? -9.311 5.671 -11.602 1.00 86.19 325 GLN A C 1
ATOM 2588 O O . GLN A 1 325 ? -10.203 6.465 -11.896 1.00 86.19 325 GLN A O 1
ATOM 2593 N N . ASN A 1 326 ? -9.492 4.356 -11.732 1.00 86.75 326 ASN A N 1
ATOM 2594 C CA . ASN A 1 326 ? -10.789 3.779 -12.063 1.00 86.75 326 ASN A CA 1
ATOM 2595 C C . ASN A 1 326 ? -10.936 2.361 -11.506 1.00 86.75 326 ASN A C 1
ATOM 2597 O O . ASN A 1 326 ? -9.962 1.680 -11.187 1.00 86.75 326 ASN A O 1
ATOM 2601 N N . THR A 1 327 ? -12.184 1.905 -11.421 1.00 89.25 327 THR A N 1
ATOM 2602 C CA . THR A 1 327 ? -12.523 0.607 -10.832 1.00 89.25 327 THR A CA 1
ATOM 2603 C C . THR A 1 327 ? -11.914 -0.568 -11.589 1.00 89.25 327 THR A C 1
ATOM 2605 O O . THR A 1 327 ? -11.517 -1.546 -10.969 1.00 89.25 327 THR A O 1
ATOM 2608 N N . GLN A 1 328 ? -11.828 -0.495 -12.916 1.00 88.81 328 GLN A N 1
ATOM 2609 C CA . GLN A 1 328 ? -11.353 -1.619 -13.714 1.00 88.81 328 GLN A CA 1
ATOM 2610 C C . GLN A 1 328 ? -9.840 -1.822 -13.567 1.00 88.81 328 GLN A C 1
ATOM 2612 O O . GLN A 1 328 ? -9.387 -2.953 -13.410 1.00 88.81 328 GLN A O 1
ATOM 2617 N N . ILE A 1 329 ? -9.072 -0.733 -13.528 1.00 89.06 329 ILE A N 1
ATOM 2618 C CA . ILE A 1 329 ? -7.650 -0.757 -13.185 1.00 89.06 329 ILE A CA 1
ATOM 2619 C C . ILE A 1 329 ? -7.450 -1.300 -11.764 1.00 89.06 329 ILE A C 1
ATOM 2621 O O . ILE A 1 329 ? -6.612 -2.180 -11.565 1.00 89.06 329 ILE A O 1
ATOM 2625 N N . ALA A 1 330 ? -8.256 -0.849 -10.798 1.00 90.31 330 ALA A N 1
ATOM 2626 C CA . ALA A 1 330 ? -8.185 -1.342 -9.426 1.00 90.31 330 ALA A CA 1
ATOM 2627 C C . ALA A 1 330 ? -8.439 -2.860 -9.332 1.00 90.31 330 ALA A C 1
ATOM 2629 O O . ALA A 1 330 ? -7.768 -3.546 -8.563 1.00 90.31 330 ALA A O 1
ATOM 2630 N N . ILE A 1 331 ? -9.355 -3.404 -10.148 1.00 89.50 331 ILE A N 1
ATOM 2631 C CA . ILE A 1 331 ? -9.576 -4.855 -10.280 1.00 89.50 331 ILE A CA 1
ATOM 2632 C C . ILE A 1 331 ? -8.326 -5.545 -10.826 1.00 89.50 331 ILE A C 1
ATOM 2634 O O . ILE A 1 331 ? -7.868 -6.514 -10.221 1.00 89.50 331 ILE A O 1
ATOM 2638 N N . SER A 1 332 ? -7.771 -5.061 -11.940 1.00 90.19 332 SER A N 1
ATOM 2639 C CA . SER A 1 332 ? -6.584 -5.660 -12.563 1.00 90.19 332 SER A CA 1
ATOM 2640 C C . SER A 1 332 ? -5.394 -5.703 -11.599 1.00 90.19 332 SER A C 1
ATOM 2642 O O . SER A 1 332 ? -4.733 -6.734 -11.489 1.00 90.19 332 SER A O 1
ATOM 2644 N N . PHE A 1 333 ? -5.164 -4.614 -10.859 1.00 91.38 333 PHE A N 1
ATOM 2645 C CA . PHE A 1 333 ? -4.127 -4.521 -9.830 1.00 91.38 333 PHE A CA 1
ATOM 2646 C C . PHE A 1 333 ? -4.390 -5.461 -8.640 1.00 91.38 333 PHE A C 1
ATOM 2648 O O . PHE A 1 333 ? -3.520 -6.226 -8.229 1.00 91.38 333 PHE A O 1
ATOM 2655 N N . ALA A 1 334 ? -5.613 -5.475 -8.100 1.00 90.69 334 ALA A N 1
ATOM 2656 C CA . ALA A 1 334 ? -5.940 -6.360 -6.984 1.00 90.69 334 ALA A CA 1
ATOM 2657 C C . ALA A 1 334 ? -5.728 -7.841 -7.348 1.00 90.69 334 ALA A C 1
ATOM 2659 O O . ALA A 1 334 ? -5.236 -8.629 -6.535 1.00 90.69 334 ALA A O 1
ATOM 2660 N N . GLN A 1 335 ? -6.049 -8.214 -8.589 1.00 87.88 335 GLN A N 1
ATOM 2661 C CA . GLN A 1 335 ? -5.815 -9.559 -9.102 1.00 87.88 335 GLN A CA 1
ATOM 2662 C C . GLN A 1 335 ? -4.322 -9.873 -9.281 1.00 87.88 335 GLN A C 1
ATOM 2664 O O . GLN A 1 335 ? -3.900 -10.969 -8.900 1.00 87.88 335 GLN A O 1
ATOM 2669 N N . SER A 1 336 ? -3.515 -8.941 -9.807 1.00 87.19 336 SER A N 1
ATOM 2670 C CA . SER A 1 336 ? -2.070 -9.157 -9.987 1.00 87.19 336 SER A CA 1
ATOM 2671 C C . SER A 1 336 ? -1.341 -9.356 -8.656 1.00 87.19 336 SER A C 1
ATOM 2673 O O . SER A 1 336 ? -0.480 -10.235 -8.555 1.00 87.19 336 SER A O 1
ATOM 2675 N N . GLU A 1 337 ? -1.751 -8.627 -7.616 1.00 88.12 337 GLU A N 1
ATOM 2676 C CA . GLU A 1 337 ? -1.146 -8.668 -6.279 1.00 88.12 337 GLU A CA 1
ATOM 2677 C C . GLU A 1 337 ? -1.771 -9.706 -5.331 1.00 88.12 337 GLU A C 1
ATOM 2679 O O . GLU A 1 337 ? -1.349 -9.859 -4.183 1.00 88.12 337 GLU A O 1
ATOM 2684 N N . ASN A 1 338 ? -2.739 -10.503 -5.800 1.00 86.19 338 ASN A N 1
ATOM 2685 C CA . ASN A 1 338 ? -3.484 -11.458 -4.968 1.00 86.19 338 ASN A CA 1
ATOM 2686 C C . ASN A 1 338 ? -4.116 -10.801 -3.720 1.00 86.19 338 ASN A C 1
ATOM 2688 O O . ASN A 1 338 ? -4.103 -11.390 -2.627 1.00 86.19 338 ASN A O 1
ATOM 2692 N N . ILE A 1 339 ? -4.640 -9.586 -3.883 1.00 87.94 339 ILE A N 1
ATOM 2693 C CA . ILE A 1 339 ? -5.477 -8.886 -2.905 1.00 87.94 339 ILE A CA 1
ATOM 2694 C C . ILE A 1 339 ? -6.867 -9.536 -2.922 1.00 87.94 339 ILE A C 1
ATOM 2696 O O . ILE A 1 339 ? -7.341 -9.974 -3.969 1.00 87.94 339 ILE A O 1
ATOM 2700 N N . LEU A 1 340 ? -7.502 -9.674 -1.751 1.00 83.06 340 LEU A N 1
ATOM 2701 C CA . LEU A 1 340 ? -8.679 -10.538 -1.610 1.00 83.06 340 LEU A CA 1
ATOM 2702 C C . LEU A 1 340 ? -9.888 -10.026 -2.402 1.00 83.06 340 LEU A C 1
ATOM 2704 O O . LEU A 1 340 ? -10.538 -10.814 -3.086 1.00 83.06 340 LEU A O 1
ATOM 2708 N N . ASP A 1 341 ? -10.221 -8.746 -2.243 1.00 82.38 341 ASP A N 1
ATOM 2709 C CA . ASP A 1 341 ? -11.368 -8.111 -2.895 1.00 82.38 341 ASP A CA 1
ATOM 2710 C C . ASP A 1 341 ? -11.225 -6.579 -2.864 1.00 82.38 341 ASP A C 1
ATOM 2712 O O . ASP A 1 341 ? -10.293 -6.034 -2.260 1.00 82.38 341 ASP A O 1
ATOM 2716 N N . LEU A 1 342 ? -12.176 -5.893 -3.493 1.00 82.75 342 LEU A N 1
ATOM 2717 C CA . LEU A 1 342 ? -12.303 -4.442 -3.506 1.00 82.75 342 LEU A CA 1
ATOM 2718 C C . LEU A 1 342 ? -13.441 -3.967 -2.601 1.00 82.75 342 LEU A C 1
ATOM 2720 O O . LEU A 1 342 ? -14.483 -4.615 -2.478 1.00 82.75 342 LEU A O 1
ATOM 2724 N N . ILE A 1 343 ? -13.282 -2.770 -2.041 1.00 81.19 343 ILE A N 1
ATOM 2725 C CA . ILE A 1 343 ? -14.389 -1.993 -1.480 1.00 81.19 343 ILE A CA 1
ATOM 2726 C C . ILE A 1 343 ? -14.564 -0.746 -2.348 1.00 81.19 343 ILE A C 1
ATOM 2728 O O . ILE A 1 343 ? -13.652 0.067 -2.483 1.00 81.19 343 ILE A O 1
ATOM 2732 N N . LEU A 1 344 ? -15.750 -0.599 -2.940 1.00 79.19 344 LEU A N 1
ATOM 2733 C CA . LEU A 1 344 ? -16.107 0.569 -3.744 1.00 79.19 344 LEU A CA 1
ATOM 2734 C C . LEU A 1 344 ? -16.760 1.627 -2.856 1.00 79.19 344 LEU A C 1
ATOM 2736 O O . LEU A 1 344 ? -17.732 1.320 -2.160 1.00 79.19 344 LEU A O 1
ATOM 2740 N N . ILE A 1 345 ? -16.308 2.881 -2.943 1.00 69.38 345 ILE A N 1
ATOM 2741 C CA . ILE A 1 345 ? -17.107 4.005 -2.440 1.00 69.38 345 ILE A CA 1
ATOM 2742 C C . ILE A 1 345 ? -18.274 4.209 -3.412 1.00 69.38 345 ILE A C 1
ATOM 2744 O O . ILE A 1 345 ? -18.153 4.896 -4.423 1.00 69.38 345 ILE A O 1
ATOM 2748 N N . SER A 1 346 ? -19.420 3.586 -3.143 1.00 52.03 346 SER A N 1
ATOM 2749 C CA . SER A 1 346 ? -20.628 3.819 -3.935 1.00 52.03 346 SER A CA 1
ATOM 2750 C C . SER A 1 346 ? -21.451 4.966 -3.355 1.00 52.03 346 SER A C 1
ATOM 2752 O O . SER A 1 346 ? -21.806 4.937 -2.178 1.00 52.03 346 SER A O 1
ATOM 2754 N N . ASN A 1 347 ? -21.861 5.908 -4.208 1.00 42.84 347 ASN A N 1
ATOM 2755 C CA . ASN A 1 347 ? -23.056 6.713 -3.950 1.00 42.84 347 ASN A CA 1
ATOM 2756 C C . ASN A 1 347 ? -24.288 5.766 -3.922 1.00 42.84 347 ASN A C 1
ATOM 2758 O O . ASN A 1 347 ? -24.266 4.752 -4.631 1.00 42.84 347 ASN A O 1
ATOM 2762 N N . PRO A 1 348 ? -25.382 6.067 -3.193 1.00 38.41 348 PRO A N 1
ATOM 2763 C CA . PRO A 1 348 ? -26.519 5.152 -2.967 1.00 38.41 348 PRO A CA 1
ATOM 2764 C C . PRO A 1 348 ? -27.251 4.611 -4.216 1.00 38.41 348 PRO A C 1
ATOM 2766 O O . PRO A 1 348 ? -28.186 3.823 -4.089 1.00 38.41 348 PRO A O 1
ATOM 2769 N N . LEU A 1 349 ? -26.873 5.033 -5.426 1.00 31.45 349 LEU A N 1
ATOM 2770 C CA . LEU A 1 349 ? -27.596 4.773 -6.672 1.00 31.45 349 LEU A CA 1
ATOM 2771 C C . LEU A 1 349 ? -27.101 3.558 -7.479 1.00 31.45 349 LEU A C 1
ATOM 2773 O O . LEU A 1 349 ? -27.772 3.166 -8.433 1.00 31.45 349 LEU A O 1
ATOM 2777 N N . TRP A 1 350 ? -25.992 2.902 -7.116 1.00 37.84 350 TRP A N 1
ATOM 2778 C CA . TRP A 1 350 ? -25.466 1.784 -7.918 1.00 37.84 350 TRP A CA 1
ATOM 2779 C C . TRP A 1 350 ? -26.023 0.415 -7.488 1.00 37.84 350 TRP A C 1
ATOM 2781 O O . TRP A 1 350 ? -25.383 -0.380 -6.803 1.00 37.84 350 TRP A O 1
ATOM 2791 N N . ASN A 1 351 ? -27.268 0.129 -7.885 1.00 32.34 351 ASN A N 1
ATOM 2792 C CA . ASN A 1 351 ? -28.015 -1.056 -7.436 1.00 32.34 351 ASN A CA 1
ATOM 2793 C C . ASN A 1 351 ? -27.830 -2.338 -8.266 1.00 32.34 351 ASN A C 1
ATOM 2795 O O . ASN A 1 351 ? -28.457 -3.357 -7.970 1.00 32.34 351 ASN A O 1
ATOM 2799 N N . ARG A 1 352 ? -26.966 -2.358 -9.279 1.00 35.31 352 ARG A N 1
ATOM 2800 C CA . ARG A 1 352 ? -26.716 -3.565 -10.077 1.00 35.31 352 ARG A CA 1
ATOM 2801 C C . ARG A 1 352 ? -25.301 -3.524 -10.619 1.00 35.31 352 ARG A C 1
ATOM 2803 O O . ARG A 1 352 ? -25.083 -2.800 -11.570 1.00 35.31 352 ARG A O 1
ATOM 2810 N N . ILE A 1 353 ? -24.395 -4.302 -10.026 1.00 34.72 353 ILE A N 1
ATOM 2811 C CA . ILE A 1 353 ? -23.303 -5.048 -10.678 1.00 34.72 353 ILE A CA 1
ATOM 2812 C C . ILE A 1 353 ? -22.547 -5.813 -9.561 1.00 34.72 353 ILE A C 1
ATOM 2814 O O . ILE A 1 353 ? -22.153 -5.239 -8.555 1.00 34.72 353 ILE A O 1
ATOM 2818 N N . HIS A 1 354 ? -22.430 -7.134 -9.739 1.00 35.84 354 HIS A N 1
ATOM 2819 C CA . HIS A 1 354 ? -21.720 -8.144 -8.926 1.00 35.84 354 HIS A CA 1
ATOM 2820 C C . HIS A 1 354 ? -22.185 -8.444 -7.478 1.00 35.84 354 HIS A C 1
ATOM 2822 O O . HIS A 1 354 ? -22.161 -7.630 -6.565 1.00 35.84 354 HIS A O 1
ATOM 2828 N N . ARG A 1 355 ? -22.559 -9.716 -7.255 1.00 33.09 355 ARG A N 1
ATOM 2829 C CA . ARG A 1 355 ? -23.086 -10.290 -5.996 1.00 33.09 355 ARG A CA 1
ATOM 2830 C C . ARG A 1 355 ? -22.013 -10.656 -4.949 1.00 33.09 355 ARG A C 1
ATOM 2832 O O . ARG A 1 355 ? -22.323 -11.406 -4.030 1.00 33.09 355 ARG A O 1
ATOM 2839 N N . ASN A 1 356 ? -20.782 -10.161 -5.083 1.00 34.25 356 ASN A N 1
ATOM 2840 C CA . ASN A 1 356 ? -19.654 -10.580 -4.240 1.00 34.25 356 ASN A CA 1
ATOM 2841 C C . ASN A 1 356 ? -18.960 -9.442 -3.470 1.00 34.25 356 ASN A C 1
ATOM 2843 O O . ASN A 1 356 ? -18.028 -9.738 -2.748 1.00 34.25 356 ASN A O 1
ATOM 2847 N N . LEU A 1 357 ? -19.410 -8.187 -3.559 1.00 39.19 357 LEU A N 1
ATOM 2848 C CA . LEU A 1 357 ? -18.734 -7.057 -2.905 1.00 39.19 357 LEU A CA 1
ATOM 2849 C C . LEU A 1 357 ? -19.116 -6.915 -1.419 1.00 39.19 357 LEU A C 1
ATOM 2851 O O . LEU A 1 357 ? -20.291 -7.043 -1.053 1.00 39.19 357 LEU A O 1
ATOM 2855 N N . PHE A 1 358 ? -18.138 -6.569 -0.571 1.00 39.28 358 PHE A N 1
ATOM 2856 C CA . PHE A 1 358 ? -18.402 -5.952 0.734 1.00 39.28 358 PHE A CA 1
ATOM 2857 C C . PHE A 1 358 ? -19.127 -4.619 0.485 1.00 39.28 358 PHE A C 1
ATOM 2859 O O . PHE A 1 358 ? -18.558 -3.689 -0.082 1.00 39.28 358 PHE A O 1
ATOM 2866 N N . ARG A 1 359 ? -20.398 -4.517 0.888 1.00 36.97 359 ARG A N 1
ATOM 2867 C CA . ARG A 1 359 ? -21.127 -3.243 0.871 1.00 36.97 359 ARG A CA 1
ATOM 2868 C C . ARG A 1 359 ? -20.807 -2.479 2.152 1.00 36.97 359 ARG A C 1
ATOM 2870 O O . ARG A 1 359 ? -21.437 -2.708 3.177 1.00 36.97 359 ARG A O 1
ATOM 2877 N N . SER A 1 360 ? -19.841 -1.569 2.082 1.00 36.38 360 SER A N 1
ATOM 2878 C CA . SER A 1 360 ? -19.791 -0.441 3.013 1.00 36.38 360 SER A CA 1
ATOM 2879 C C . SER A 1 360 ? -20.780 0.603 2.502 1.00 36.38 360 SER A C 1
ATOM 2881 O O . SER A 1 360 ? -20.605 1.142 1.411 1.00 36.38 360 SER A O 1
ATOM 2883 N N . SER A 1 361 ? -21.868 0.831 3.237 1.00 30.59 361 SER A N 1
ATOM 2884 C CA . SER A 1 361 ? -22.769 1.944 2.933 1.00 30.59 361 SER A CA 1
ATOM 2885 C C . SER A 1 361 ? -22.204 3.176 3.629 1.00 30.59 361 SER A C 1
ATOM 2887 O O . SER A 1 361 ? -22.318 3.298 4.847 1.00 30.59 361 SER A O 1
ATOM 2889 N N . PHE A 1 362 ? -21.557 4.055 2.868 1.00 31.59 362 PHE A N 1
ATOM 2890 C CA . PHE A 1 362 ? -21.178 5.383 3.340 1.00 31.59 362 PHE A CA 1
ATOM 2891 C C . PHE A 1 362 ? -22.465 6.217 3.418 1.00 31.59 362 PHE A C 1
ATOM 2893 O O . PHE A 1 362 ? -23.009 6.598 2.380 1.00 31.59 362 PHE A O 1
ATOM 2900 N N . PHE A 1 363 ? -23.000 6.405 4.626 1.00 27.20 363 PHE A N 1
ATOM 2901 C CA . PHE A 1 363 ? -24.148 7.283 4.880 1.00 27.20 363 PHE A CA 1
ATOM 2902 C C . PHE A 1 363 ? -23.695 8.693 5.242 1.00 27.20 363 PHE A C 1
ATOM 2904 O O . PHE A 1 363 ? -22.742 8.813 6.046 1.00 27.20 363 PHE A O 1
#

Secondary structure (DSSP, 8-state):
---EEEEEEEETTEEEESS---TT-----TT-EEEEEEE-S-GGG-EEEEEEE-S-TTS-SSTT-SSTTEEEEEEEETHHHHTTT-SEEEEEEEEEETTTS-EEEEEEEEEE-PPPPTT-----SS--TT---------EETTSS--SS-SSS----TTSHHHHHHHHHTT-SEEEEEEEE-TTS-EEE-S-SEEEEEEEPSSS---EEEEEEEGGGS-HHHH----HHHHS-TTSEEEEEE----BBTTSPBGGG-S----HHHHHHHHHHHHHHH-TT--EEEEES-HHHHHHHHHH-SSS-EEEEE--S-SSSPPBSSGGGSSHHHHHHHHHHTT--EEEE---TT---S-TT-------

Foldseek 3Di:
DDKAKKKWKFALVFIDTGDDQDPQGDDDDPRIDMDMDIDDPCLQADKDKDWHFDPPQVAAPDPPDPGRGTFFMWMDHSCVCVVVVAQWDKDKTFTQGDPDSDRPGIDIDTGGHFDAQPPDDFPVPAFCQQPDDQDAAFAEQELAQADPDDPDDDPDHGVDLVSNVNNVVVPGQEYEFEWFAALVGDIDTDAAQWDWDFDDDPDDDPDTDTDIGGRNDHHCVRRDDDPNLVSDDQSYAYEYEYEDKFAFQVRAIGSNDPDDDRLNSGCSSVVVVCVVSVPPHQYEYEYCDLSNQLNVLVRHRNHAYAHEEQADDPVDTATNDPCRRHDSSVVNSCVRSVHNYYAYPDDPPPPDDDRRHRDDPPD

Organism: NCBI:txid409849

pLDDT: mean 79.45, std 15.77, range [27.2, 97.06]

Sequence (363 aa):
MTTILGISMISAEGYKSRHSQPECGYAVEPSRWTEYSIHTMDPDNLELTFEFFEEDLGEHVVQGDMHPGYVGTACLLSSLFLESGKDIGVVTLPIMGRNSRQTIGKVKVDFLVIRPIRGLQCDMRSSFAKYWKKRSTLDVGHRGAGSTHSDKHHRIRENTIASFRSAAKNGAAYVEFDVHLSKDSVPIVYHDLTCCIATKKKKNDKTLELIEVPVKDLTFDQLQLLKIFQAMPENVGFNIELKWISQMKNGSWEGNLSSYFNMNTFLDIILSCVLQKGADRRIVFSSFDPDICTMVRNKQNKYPILFLTQGICERYPELMDVRCQNTQIAISFAQSENILDLILISNPLWNRIHRNLFRSSFF

InterPro domains:
  IPR017946 PLC-like phosphodiesterase, TIM beta/alpha-barrel domain superfamily [G3DSA:3.20.20.190] (128-357)
  IPR017946 PLC-like phosphodiesterase, TIM beta/alpha-barrel domain superfamily [SSF51695] (137-344)
  IPR030395 Glycerophosphodiester phosphodiesterase domain [PF03009] (142-324)
  IPR030395 Glycerophosphodiester phosphodiesterase domain [PS51704] (137-363)
  IPR051578 Glycerophosphodiester Phosphodiesterase [PTHR22958] (30-227)
  IPR057506 GPCPD1-like, C2 domain [PF25329] (38-117)